Protein AF-A0A1Y3XUV2-F1 (afdb_monomer)

Radius of gyration: 25.92 Å; Cα contacts (8 Å, |Δi|>4): 421; chains: 1; bounding box: 49×89×80 Å

Secondary structure (DSSP, 8-state):
---------------------------------------------HHHHHTTS----EEE-HHHHHHH-TT--TT-S-EE-PPPTTSPPHHHHHHHHHHHHHHHH----TTPPEEEEEEEEEETTEEEEEEEEEEEPTTS-TT----SHHHHHH--TTTEEEEEEETTT--EEEEEEE---SSPPPHHHHHHHHHHHHHHHHHHTT---EEEEEEPP--SS-EEEEEEETTS-EEEEEE-TTEEEEE-HHHHHHHHHHHHHHHHHS--------

Foldseek 3Di:
DDDDDDDDDDDDDDDDDDDDDDDDDDDDDDDPPDPPPPPVPPPDQPLVVQLPDAQAAEDECLVVQQVQPPDDDPPPQWAQDDDDPLFDDPSSLQSLQQLLQCQLAVDDCSPWYKYWTWTWGAAAPDIATKIKIKIFDPPDDPVCPQDHPVCSVVPPQVTMWIFIARRNPSATAKTKHFHQDPDDQDPVCNVVVVQVSVQSSCSSRVQAGWAPWDKFDDDPAWIKIWTATPVGFIKIWIVGPPMIMIHRQCNRHRVVSVVVVVVVSPPPPPDPDD

Mean predicted aligned error: 14.75 Å

pLDDT: mean 70.49, std 22.27, range [27.98, 96.94]

Structure (mmCIF, N/CA/C/O backbone):
data_AF-A0A1Y3XUV2-F1
#
_entry.id   AF-A0A1Y3XUV2-F1
#
loop_
_atom_site.group_PDB
_atom_site.id
_atom_site.type_symbol
_atom_site.label_atom_id
_atom_site.label_alt_id
_atom_site.label_comp_id
_atom_site.label_asym_id
_atom_site.label_entity_id
_atom_site.label_seq_id
_atom_site.pdbx_PDB_ins_code
_atom_site.Cartn_x
_atom_site.Cartn_y
_atom_site.Cartn_z
_atom_site.occupancy
_atom_site.B_iso_or_equiv
_atom_site.auth_seq_id
_atom_site.auth_comp_id
_atom_site.auth_asym_id
_atom_site.auth_atom_id
_atom_site.pdbx_PDB_model_num
ATOM 1 N N . MET A 1 1 ? 9.586 5.064 42.120 1.00 35.28 1 MET A N 1
ATOM 2 C CA . MET A 1 1 ? 9.814 3.716 42.697 1.00 35.28 1 MET A CA 1
ATOM 3 C C . MET A 1 1 ? 8.541 3.232 43.373 1.00 35.28 1 MET A C 1
ATOM 5 O O . MET A 1 1 ? 8.168 3.816 44.378 1.00 35.28 1 MET A O 1
ATOM 9 N N . ASN A 1 2 ? 7.892 2.186 42.859 1.00 33.22 2 ASN A N 1
ATOM 10 C CA . ASN A 1 2 ? 6.939 1.379 43.630 1.00 33.22 2 ASN A CA 1
ATOM 11 C C . ASN A 1 2 ? 6.833 -0.007 42.980 1.00 33.22 2 ASN A C 1
ATOM 13 O O . ASN A 1 2 ? 6.126 -0.191 41.997 1.00 33.22 2 ASN A O 1
ATOM 17 N N . ARG A 1 3 ? 7.593 -0.977 43.501 1.00 30.53 3 ARG A N 1
ATOM 18 C CA . ARG A 1 3 ? 7.487 -2.383 43.092 1.00 30.53 3 ARG A CA 1
ATOM 19 C C . ARG A 1 3 ? 6.392 -3.040 43.929 1.00 30.53 3 ARG A C 1
ATOM 21 O O . ARG A 1 3 ? 6.477 -3.000 45.155 1.00 30.53 3 ARG A O 1
ATOM 28 N N . ARG A 1 4 ? 5.415 -3.688 43.293 1.00 38.09 4 ARG A N 1
ATOM 29 C CA . ARG A 1 4 ? 4.544 -4.667 43.958 1.00 38.09 4 ARG A CA 1
ATOM 30 C C . ARG A 1 4 ? 4.777 -6.040 43.352 1.00 38.09 4 ARG A C 1
ATOM 32 O O . ARG A 1 4 ? 4.303 -6.346 42.268 1.00 38.09 4 ARG A O 1
ATOM 39 N N . THR A 1 5 ? 5.533 -6.844 44.086 1.00 36.59 5 THR A N 1
ATOM 40 C CA . THR A 1 5 ? 5.695 -8.274 43.843 1.00 36.59 5 THR A CA 1
ATOM 41 C C . THR A 1 5 ? 4.424 -9.004 44.269 1.00 36.59 5 THR A C 1
ATOM 43 O O . THR A 1 5 ? 4.004 -8.857 45.415 1.00 36.59 5 THR A O 1
ATOM 46 N N . LEU A 1 6 ? 3.875 -9.849 43.400 1.00 39.28 6 LEU A N 1
ATOM 47 C CA . LEU A 1 6 ? 3.076 -11.010 43.793 1.00 39.28 6 LEU A CA 1
ATOM 48 C C . LEU A 1 6 ? 3.579 -12.212 42.994 1.00 39.28 6 LEU A C 1
ATOM 50 O O . LEU A 1 6 ? 3.931 -12.079 41.824 1.00 39.28 6 LEU A O 1
ATOM 54 N N . ALA A 1 7 ? 3.686 -13.362 43.655 1.00 32.31 7 ALA A N 1
ATOM 55 C CA . ALA A 1 7 ? 4.361 -14.540 43.130 1.00 32.31 7 ALA A CA 1
ATOM 56 C C . ALA A 1 7 ? 3.528 -15.811 43.353 1.00 32.31 7 ALA A C 1
ATOM 58 O O . ALA A 1 7 ? 2.961 -15.989 44.423 1.00 32.31 7 ALA A O 1
ATOM 59 N N . PHE A 1 8 ? 3.569 -16.688 42.347 1.00 29.89 8 PHE A N 1
ATOM 60 C CA . PHE A 1 8 ? 3.456 -18.153 42.391 1.00 29.89 8 PHE A CA 1
ATOM 61 C C . PHE A 1 8 ? 2.270 -18.888 43.068 1.00 29.89 8 PHE A C 1
ATOM 63 O O . PHE A 1 8 ? 2.082 -18.850 44.282 1.00 29.89 8 PHE A O 1
ATOM 70 N N . SER A 1 9 ? 1.729 -19.827 42.261 1.00 31.25 9 SER A N 1
ATOM 71 C CA . SER A 1 9 ? 1.134 -21.147 42.599 1.00 31.25 9 SER A CA 1
ATOM 72 C C . SER A 1 9 ? -0.368 -21.207 42.976 1.00 31.25 9 SER A C 1
ATOM 74 O O . SER A 1 9 ? -0.944 -20.192 43.345 1.00 31.25 9 SER A O 1
ATOM 76 N N . LEU A 1 10 ? -1.080 -22.346 42.844 1.00 30.19 10 LEU A N 1
ATOM 77 C CA . LEU A 1 10 ? -0.674 -23.721 42.460 1.00 30.19 10 LEU A CA 1
ATOM 78 C C . LEU A 1 10 ? -1.759 -24.448 41.609 1.00 30.19 10 LEU A C 1
ATOM 80 O O . LEU A 1 10 ? -2.887 -23.978 41.506 1.00 30.19 10 LEU A O 1
ATOM 84 N N . ALA A 1 11 ? -1.417 -25.592 40.997 1.00 33.91 11 ALA A N 1
ATOM 85 C CA . ALA A 1 11 ? -2.300 -26.446 40.179 1.00 33.91 11 ALA A CA 1
ATOM 86 C C . ALA A 1 11 ? -3.245 -27.375 40.986 1.00 33.91 11 ALA A C 1
ATOM 88 O O . ALA A 1 11 ? -2.930 -27.686 42.132 1.00 33.91 11 ALA A O 1
ATOM 89 N N . ALA A 1 12 ? -4.315 -27.903 40.350 1.00 35.72 12 ALA A N 1
ATOM 90 C CA . ALA A 1 12 ? -4.567 -29.360 40.167 1.00 35.72 12 ALA A CA 1
ATOM 91 C C . ALA A 1 12 ? -6.019 -29.746 39.743 1.00 35.72 12 ALA A C 1
ATOM 93 O O . ALA A 1 12 ? -6.983 -29.468 40.445 1.00 35.72 12 ALA A O 1
ATOM 94 N N . THR A 1 13 ? -6.115 -30.460 38.612 1.00 33.34 13 THR A N 1
ATOM 95 C CA . THR A 1 13 ? -6.954 -31.644 38.271 1.00 33.34 13 THR A CA 1
ATOM 96 C C . THR A 1 13 ? -8.295 -31.953 38.979 1.00 33.34 13 THR A C 1
ATOM 98 O O . THR A 1 13 ? -8.301 -32.168 40.185 1.00 33.34 13 THR A O 1
ATOM 101 N N . LEU A 1 14 ? -9.361 -32.240 38.196 1.00 31.30 14 LEU A N 1
ATOM 102 C CA . LEU A 1 14 ? -10.065 -33.557 38.081 1.00 31.30 14 LEU A CA 1
ATOM 103 C C . LEU A 1 14 ? -11.511 -33.448 37.545 1.00 31.30 14 LEU A C 1
ATOM 105 O O . LEU A 1 14 ? -12.306 -32.707 38.107 1.00 31.30 14 LEU A O 1
ATOM 109 N N . ALA A 1 15 ? -11.876 -34.308 36.580 1.00 31.98 15 ALA A N 1
ATOM 110 C CA . ALA A 1 15 ? -13.137 -35.077 36.573 1.00 31.98 15 ALA A CA 1
ATOM 111 C C . ALA A 1 15 ? -13.183 -36.068 35.388 1.00 31.98 15 ALA A C 1
ATOM 113 O O . ALA A 1 15 ? -13.472 -35.688 34.258 1.00 31.98 15 ALA A O 1
ATOM 114 N N . LEU A 1 16 ? -12.936 -37.355 35.653 1.00 37.72 16 LEU A N 1
ATOM 115 C CA . LEU A 1 16 ? -13.278 -38.445 34.732 1.00 37.72 16 LEU A CA 1
ATOM 116 C C . LEU A 1 16 ? -14.652 -38.995 35.149 1.00 37.72 16 LEU A C 1
ATOM 118 O O . LEU A 1 16 ? -14.788 -39.471 36.276 1.00 37.72 16 LEU A O 1
ATOM 122 N N . THR A 1 17 ? -15.657 -38.968 34.275 1.00 41.75 17 THR A N 1
ATOM 123 C CA . THR A 1 17 ? -16.961 -39.610 34.522 1.00 41.75 17 THR A CA 1
ATOM 124 C C . THR A 1 17 ? -17.175 -40.767 33.552 1.00 41.75 17 THR A C 1
ATOM 126 O O . THR A 1 17 ? -17.514 -40.589 32.386 1.00 41.75 17 THR A O 1
ATOM 129 N N . GLY A 1 18 ? -16.961 -41.987 34.046 1.00 33.59 18 GLY A N 1
ATOM 130 C CA . GLY A 1 18 ? -17.276 -43.205 33.306 1.00 33.59 18 GLY A CA 1
ATOM 131 C C . GLY A 1 18 ? -18.745 -43.596 33.463 1.00 33.59 18 GLY A C 1
ATOM 132 O O . GLY A 1 18 ? -19.264 -43.605 34.578 1.00 33.59 18 GLY A O 1
ATOM 133 N N . PHE A 1 19 ? -19.382 -43.999 32.364 1.00 35.97 19 PHE A N 1
ATOM 134 C CA . PHE A 1 19 ? -20.630 -44.760 32.391 1.00 35.97 19 PHE A CA 1
ATOM 135 C C . PHE A 1 19 ? -20.375 -46.188 31.905 1.00 35.97 19 PHE A C 1
ATOM 137 O O . PHE A 1 19 ? -19.991 -46.416 30.760 1.00 35.97 19 PHE A O 1
ATOM 144 N N . SER A 1 20 ? -20.596 -47.153 32.795 1.00 33.62 20 SER A N 1
ATOM 145 C CA . SER A 1 20 ? -20.528 -48.585 32.495 1.00 33.62 20 SER A CA 1
ATOM 146 C C . SER A 1 20 ? -21.840 -49.084 31.892 1.00 33.62 20 SER A C 1
ATOM 148 O O . SER A 1 20 ? -22.891 -48.861 32.489 1.00 33.62 20 SER A O 1
ATOM 150 N N . ALA A 1 21 ? -21.783 -49.877 30.815 1.00 33.47 21 ALA A N 1
ATOM 151 C CA . ALA A 1 21 ? -22.857 -50.816 30.478 1.00 33.47 21 ALA A CA 1
ATOM 152 C C . ALA A 1 21 ? -22.377 -52.018 29.636 1.00 33.47 21 ALA A C 1
ATOM 154 O O . ALA A 1 21 ? -21.978 -51.870 28.490 1.00 33.47 21 ALA A O 1
ATOM 155 N N . CYS A 1 22 ? -22.509 -53.203 30.240 1.00 34.38 22 CYS A N 1
ATOM 156 C CA . CYS A 1 22 ? -22.877 -54.503 29.658 1.00 34.38 22 CYS A CA 1
ATOM 157 C C . CYS A 1 22 ? -22.110 -55.110 28.457 1.00 34.38 22 CYS A C 1
ATOM 159 O O . CYS A 1 22 ? -22.093 -54.614 27.338 1.00 34.38 22 CYS A O 1
ATOM 161 N N . SER A 1 23 ? -21.599 -56.320 28.707 1.00 32.81 23 SER A N 1
ATOM 162 C CA . SER A 1 23 ? -20.938 -57.219 27.753 1.00 32.81 23 SER A CA 1
ATOM 163 C C . SER A 1 23 ? -21.926 -58.121 26.995 1.00 32.81 23 SER A C 1
ATOM 165 O O . SER A 1 23 ? -22.934 -58.546 27.560 1.00 32.81 23 SER A O 1
ATOM 167 N N . ALA A 1 24 ? -21.578 -58.499 25.760 1.00 33.75 24 ALA A N 1
ATOM 168 C CA . ALA A 1 24 ? -22.138 -59.651 25.049 1.00 33.75 24 ALA A CA 1
ATOM 169 C C . ALA A 1 24 ? -21.034 -60.347 24.214 1.00 33.75 24 ALA A C 1
ATOM 171 O O . ALA A 1 24 ? -20.315 -59.662 23.485 1.00 33.75 24 ALA A O 1
ATOM 172 N N . PRO A 1 25 ? -20.862 -61.684 24.288 1.00 37.41 25 PRO A N 1
ATOM 173 C CA . PRO A 1 25 ? -19.807 -62.388 23.558 1.00 37.41 25 PRO A CA 1
ATOM 174 C C . PRO A 1 25 ? -20.279 -62.904 22.185 1.00 37.41 25 PRO A C 1
ATOM 176 O O . PRO A 1 25 ? -21.110 -63.806 22.099 1.00 37.41 25 PRO A O 1
ATOM 179 N N . GLY A 1 26 ? -19.688 -62.397 21.100 1.00 31.53 26 GLY A N 1
ATOM 180 C CA . GLY A 1 26 ? -19.923 -62.875 19.731 1.00 31.53 26 GLY A CA 1
ATOM 181 C C . GLY A 1 26 ? -18.837 -62.380 18.769 1.00 31.53 26 GLY A C 1
ATOM 182 O O . GLY A 1 26 ? -18.445 -61.221 18.826 1.00 31.53 26 GLY A O 1
ATOM 183 N N . LYS A 1 27 ? -18.296 -63.263 17.921 1.00 36.97 27 LYS A N 1
ATOM 184 C CA . LYS A 1 27 ? -17.136 -62.964 17.054 1.00 36.97 27 LYS A CA 1
ATOM 185 C C . LYS A 1 27 ? -17.505 -62.092 15.848 1.00 36.97 27 LYS A C 1
ATOM 187 O O . LYS A 1 27 ? -18.453 -62.447 15.156 1.00 36.97 27 LYS A O 1
ATOM 192 N N . THR A 1 28 ? -16.671 -61.101 15.508 1.00 33.12 28 THR A N 1
ATOM 193 C CA . THR A 1 28 ? -16.065 -60.812 14.171 1.00 33.12 28 THR A CA 1
ATOM 194 C C . THR A 1 28 ? -15.300 -59.462 14.205 1.00 33.12 28 THR A C 1
ATOM 196 O O . THR A 1 28 ? -15.178 -58.890 15.285 1.00 33.12 28 THR A O 1
ATOM 199 N N . PRO A 1 29 ? -14.582 -59.091 13.126 1.00 37.97 29 PRO A N 1
ATOM 200 C CA . PRO A 1 29 ? -13.120 -59.080 13.044 1.00 37.97 29 PRO A CA 1
ATOM 201 C C . PRO A 1 29 ? -12.434 -57.816 13.613 1.00 37.97 29 PRO A C 1
ATOM 203 O O . PRO A 1 29 ? -13.067 -56.800 13.877 1.00 37.97 29 PRO A O 1
ATOM 206 N N . VAL A 1 30 ? -11.100 -57.858 13.734 1.00 35.78 30 VAL A N 1
ATOM 207 C CA . VAL A 1 30 ? -10.285 -56.674 14.059 1.00 35.78 30 VAL A CA 1
ATOM 208 C C . VAL A 1 30 ? -10.300 -55.702 12.876 1.00 35.78 30 VAL A C 1
ATOM 210 O O . VAL A 1 30 ? -9.597 -55.913 11.889 1.00 35.78 30 VAL A O 1
ATOM 213 N N . ALA A 1 31 ? -11.078 -54.627 12.989 1.00 35.41 31 ALA A N 1
ATOM 214 C CA . ALA A 1 31 ? -10.874 -53.428 12.190 1.00 35.41 31 ALA A CA 1
ATOM 215 C C . ALA A 1 31 ? -9.740 -52.617 12.830 1.00 35.41 31 ALA A C 1
ATOM 217 O O . ALA A 1 31 ? -9.897 -52.074 13.925 1.00 35.41 31 ALA A O 1
ATOM 218 N N . VAL A 1 32 ? -8.589 -52.550 12.157 1.00 35.97 32 VAL A N 1
ATOM 219 C CA . VAL A 1 32 ? -7.543 -51.581 12.496 1.00 35.97 32 VAL A CA 1
ATOM 220 C C . VAL A 1 32 ? -8.019 -50.225 11.983 1.00 35.97 32 VAL A C 1
ATOM 222 O O . VAL A 1 32 ? -7.734 -49.846 10.851 1.00 35.97 32 VAL A O 1
ATOM 225 N N . ASN A 1 33 ? -8.795 -49.520 12.808 1.00 31.86 33 ASN A N 1
ATOM 226 C CA . ASN A 1 33 ? -9.018 -48.095 12.608 1.00 31.86 33 ASN A CA 1
ATOM 227 C C . ASN A 1 33 ? -7.731 -47.373 12.998 1.00 31.86 33 ASN A C 1
ATOM 229 O O . ASN A 1 33 ? -7.551 -46.980 14.151 1.00 31.86 33 ASN A O 1
ATOM 233 N N . ASP A 1 34 ? -6.847 -47.209 12.017 1.00 33.94 34 ASP A N 1
ATOM 234 C CA . ASP A 1 34 ? -5.903 -46.101 12.035 1.00 33.94 34 ASP A CA 1
ATOM 235 C C . ASP A 1 34 ? -6.724 -44.812 12.216 1.00 33.94 34 ASP A C 1
ATOM 237 O O . ASP A 1 34 ? -7.701 -44.613 11.477 1.00 33.94 34 ASP A O 1
ATOM 241 N N . PRO A 1 35 ? -6.400 -43.936 13.182 1.00 38.38 35 PRO A N 1
ATOM 242 C CA . PRO A 1 35 ? -6.938 -42.594 13.167 1.00 38.38 35 PRO A CA 1
ATOM 243 C C . PRO A 1 35 ? -6.316 -41.891 11.962 1.00 38.38 35 PRO A C 1
ATOM 245 O O . PRO A 1 35 ? -5.235 -41.312 12.051 1.00 38.38 35 PRO A O 1
ATOM 248 N N . VAL A 1 36 ? -7.013 -41.939 10.823 1.00 34.06 36 VAL A N 1
ATOM 249 C CA . VAL A 1 36 ? -6.791 -40.981 9.744 1.00 34.06 36 VAL A CA 1
ATOM 250 C C . VAL A 1 36 ? -7.043 -39.621 10.367 1.00 34.06 36 VAL A C 1
ATOM 252 O O . VAL A 1 36 ? -8.191 -39.212 10.549 1.00 34.06 36 VAL A O 1
ATOM 255 N N . SER A 1 37 ? -5.955 -38.952 10.745 1.00 33.50 37 SER A N 1
ATOM 256 C CA . SER A 1 37 ? -5.967 -37.550 11.108 1.00 33.50 37 SER A CA 1
ATOM 257 C C . SER A 1 37 ? -6.616 -36.816 9.952 1.00 33.50 37 SER A C 1
ATOM 259 O O . SER A 1 37 ? -5.996 -36.617 8.906 1.00 33.50 37 SER A O 1
ATOM 261 N N . ALA A 1 38 ? -7.874 -36.427 10.143 1.00 35.69 38 ALA A N 1
ATOM 262 C CA . ALA A 1 38 ? -8.515 -35.413 9.338 1.00 35.69 38 ALA A CA 1
ATOM 263 C C . ALA A 1 38 ? -7.805 -34.096 9.661 1.00 35.69 38 ALA A C 1
ATOM 265 O O . ALA A 1 38 ? -8.299 -33.270 10.425 1.00 35.69 38 ALA A O 1
ATOM 266 N N . ALA A 1 39 ? -6.600 -33.943 9.109 1.00 31.06 39 ALA A N 1
ATOM 267 C CA . ALA A 1 39 ? -5.989 -32.653 8.910 1.00 31.06 39 ALA A CA 1
ATOM 268 C C . ALA A 1 39 ? -6.971 -31.890 8.026 1.00 31.06 39 ALA A C 1
ATOM 270 O O . ALA A 1 39 ? -7.044 -32.113 6.815 1.00 31.06 39 ALA A O 1
ATOM 271 N N . ALA A 1 40 ? -7.792 -31.058 8.664 1.00 33.19 40 ALA A N 1
ATOM 272 C CA . ALA A 1 40 ? -8.552 -30.038 7.982 1.00 33.19 40 ALA A CA 1
ATOM 273 C C . ALA A 1 40 ? -7.512 -29.116 7.350 1.00 33.19 40 ALA A C 1
ATOM 275 O O . ALA A 1 40 ? -6.984 -28.220 7.999 1.00 33.19 40 ALA A O 1
ATOM 276 N N . ASN A 1 41 ? -7.157 -29.408 6.099 1.00 39.41 41 ASN A N 1
ATOM 277 C CA . ASN A 1 41 ? -6.221 -28.613 5.325 1.00 39.41 41 ASN A CA 1
ATOM 278 C C . ASN A 1 41 ? -6.957 -27.375 4.806 1.00 39.41 41 ASN A C 1
ATOM 280 O O . ASN A 1 41 ? -7.113 -27.176 3.604 1.00 39.41 41 ASN A O 1
ATOM 284 N N . THR A 1 42 ? -7.465 -26.577 5.745 1.00 38.00 42 THR A N 1
ATOM 285 C CA . THR A 1 42 ? -7.775 -25.178 5.516 1.00 38.00 42 THR A CA 1
ATOM 286 C C . THR A 1 42 ? -6.436 -24.482 5.344 1.00 38.00 42 THR A C 1
ATOM 288 O O . THR A 1 42 ? -5.797 -24.094 6.322 1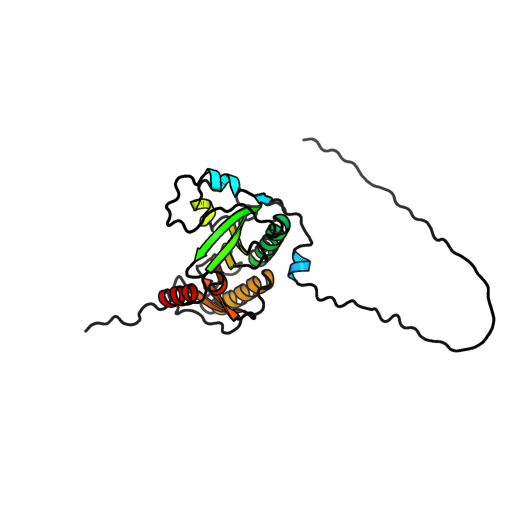.00 38.00 42 THR A O 1
ATOM 291 N N . THR A 1 43 ? -6.002 -24.347 4.093 1.00 42.22 43 THR A N 1
ATOM 292 C CA . THR A 1 43 ? -5.153 -23.228 3.684 1.00 42.22 43 THR A CA 1
ATOM 293 C C . THR A 1 43 ? -5.949 -21.953 3.943 1.00 42.22 43 THR A C 1
ATOM 295 O O . THR A 1 43 ? -6.624 -21.451 3.050 1.00 42.22 43 THR A O 1
ATOM 298 N N . ALA A 1 44 ? -5.950 -21.522 5.207 1.00 43.47 44 ALA A N 1
ATOM 299 C CA . ALA A 1 44 ? -6.305 -20.167 5.590 1.00 43.47 44 ALA A CA 1
ATOM 300 C C . ALA A 1 44 ? -5.322 -19.223 4.902 1.00 43.47 44 ALA A C 1
ATOM 302 O O . ALA A 1 44 ? -4.155 -19.598 4.706 1.00 43.47 44 ALA A O 1
ATOM 303 N N . ASP A 1 45 ? -5.794 -18.041 4.533 1.00 51.84 45 ASP A N 1
ATOM 304 C CA . ASP A 1 45 ? -4.954 -17.050 3.881 1.00 51.84 45 ASP A CA 1
ATOM 305 C C . ASP A 1 45 ? -3.745 -16.738 4.795 1.00 51.84 45 ASP A C 1
ATOM 307 O O . ASP A 1 45 ? -3.909 -16.692 6.022 1.00 51.84 45 ASP A O 1
ATOM 311 N N . PRO A 1 46 ? -2.509 -16.568 4.283 1.00 50.97 46 PRO A N 1
ATOM 312 C CA . PRO A 1 46 ? -1.425 -16.013 5.096 1.00 50.97 46 PRO A CA 1
ATOM 313 C C . PRO A 1 46 ? -1.834 -14.711 5.812 1.00 50.97 46 PRO A C 1
ATOM 315 O O . PRO A 1 46 ? -1.398 -14.490 6.943 1.00 50.97 46 PRO A O 1
ATOM 318 N N . VAL A 1 47 ? -2.727 -13.913 5.217 1.00 49.28 47 VAL A N 1
ATOM 319 C CA . VAL A 1 47 ? -3.333 -12.724 5.828 1.00 49.28 47 VAL A CA 1
ATOM 320 C C . VAL A 1 47 ? -4.196 -13.077 7.052 1.00 49.28 47 VAL A C 1
ATOM 322 O O . VAL A 1 47 ? -4.006 -12.479 8.112 1.00 49.28 47 VAL A O 1
ATOM 325 N N . ASP A 1 48 ? -5.053 -14.107 6.979 1.00 45.12 48 ASP A N 1
ATOM 326 C CA . ASP A 1 48 ? -5.867 -14.580 8.121 1.00 45.12 48 ASP A CA 1
ATOM 327 C C . ASP A 1 48 ? -4.996 -14.972 9.329 1.00 45.12 48 ASP A C 1
ATOM 329 O O . ASP A 1 48 ? -5.413 -14.858 10.484 1.00 45.12 48 ASP A O 1
ATOM 333 N N . GLN A 1 49 ? -3.780 -15.467 9.081 1.00 44.66 49 GLN A N 1
ATOM 334 C CA . GLN A 1 49 ? -2.842 -15.863 10.136 1.00 44.66 49 GLN A CA 1
ATOM 335 C C . GLN A 1 49 ? -2.090 -14.664 10.731 1.00 44.66 49 GLN A C 1
ATOM 337 O O . GLN A 1 49 ? -1.777 -14.685 11.921 1.00 44.66 49 GLN A O 1
ATOM 342 N N . LEU A 1 50 ? -1.836 -13.619 9.937 1.00 51.00 50 LEU A N 1
ATOM 343 C CA . LEU A 1 50 ? -1.170 -12.386 10.370 1.00 51.00 50 LEU A CA 1
ATOM 344 C C . LEU A 1 50 ? -2.077 -11.497 11.236 1.00 51.00 50 LEU A C 1
ATOM 346 O O . LEU A 1 50 ? -1.618 -10.959 12.241 1.00 51.00 50 LEU A O 1
ATOM 350 N N . VAL A 1 51 ? -3.374 -11.410 10.920 1.00 51.22 51 VAL A N 1
ATOM 351 C CA . VAL A 1 51 ? -4.349 -10.599 11.684 1.00 51.22 51 VAL A CA 1
ATOM 352 C C . VAL A 1 51 ? -4.546 -11.100 13.131 1.00 51.22 51 VAL A C 1
ATOM 354 O O . VAL A 1 51 ? -4.961 -10.342 14.004 1.00 51.22 51 VAL A O 1
ATOM 357 N N . ASN A 1 52 ? -4.210 -12.363 13.415 1.00 46.97 52 ASN A N 1
ATOM 358 C CA . ASN A 1 52 ? -4.583 -13.095 14.633 1.00 46.97 52 ASN A CA 1
ATOM 359 C C . ASN A 1 52 ? -3.571 -13.035 15.808 1.00 46.97 52 ASN A C 1
ATOM 361 O O . ASN A 1 52 ? -3.557 -13.959 16.633 1.00 46.97 52 ASN A O 1
ATOM 365 N N . HIS A 1 53 ? -2.703 -12.012 15.920 1.00 51.91 53 HIS A N 1
ATOM 366 C CA . HIS A 1 53 ? -1.707 -11.991 17.015 1.00 51.91 53 HIS A CA 1
ATOM 367 C C . HIS A 1 53 ? -1.530 -10.744 17.888 1.00 51.91 53 HIS A C 1
ATOM 369 O O . HIS A 1 53 ? -1.041 -10.917 19.005 1.00 51.91 53 HIS A O 1
ATOM 375 N N . TYR A 1 54 ? -1.979 -9.551 17.493 1.00 59.28 54 TYR A N 1
ATOM 376 C CA . TYR A 1 54 ? -1.939 -8.378 18.375 1.00 59.28 54 TYR A CA 1
ATOM 377 C C . TYR A 1 54 ? -3.134 -7.451 18.142 1.00 59.28 54 TYR A C 1
ATOM 379 O O . TYR A 1 54 ? -3.459 -7.134 17.002 1.00 59.28 54 TYR A O 1
ATOM 387 N N . ASP A 1 55 ? -3.749 -6.983 19.229 1.00 80.06 55 ASP A N 1
ATOM 388 C CA . ASP A 1 55 ? -4.617 -5.802 19.213 1.00 80.06 55 ASP A CA 1
ATOM 389 C C . ASP A 1 55 ? -3.696 -4.569 19.261 1.00 80.06 55 ASP A C 1
ATOM 391 O O . ASP A 1 55 ? -3.399 -4.040 20.337 1.00 80.06 55 ASP A O 1
ATOM 395 N N . TYR A 1 56 ? -3.144 -4.170 18.110 1.00 87.06 56 TYR A N 1
ATOM 396 C CA . TYR A 1 56 ? -2.297 -2.976 18.013 1.00 87.06 56 TYR A CA 1
ATOM 397 C C . TYR A 1 56 ? -3.093 -1.728 18.411 1.00 87.06 56 TYR A C 1
ATOM 399 O O . TYR A 1 56 ? -4.248 -1.569 18.011 1.00 87.06 56 TYR A O 1
ATOM 407 N N . SER A 1 57 ? -2.475 -0.832 19.184 1.00 88.88 57 SER A N 1
ATOM 408 C CA . SER A 1 57 ? -3.088 0.442 19.564 1.00 88.88 57 SER A CA 1
ATOM 409 C C . SER A 1 57 ? -3.251 1.354 18.357 1.00 88.88 57 SER A C 1
ATOM 411 O O . SER A 1 57 ? -2.285 1.593 17.637 1.00 88.88 57 SER A O 1
ATOM 413 N N . TYR A 1 58 ? -4.443 1.923 18.186 1.00 90.50 58 TYR A N 1
ATOM 414 C CA . TYR A 1 58 ? -4.750 2.814 17.075 1.00 90.50 58 TYR A CA 1
ATOM 415 C C . TYR A 1 58 ? -5.541 4.059 17.502 1.00 90.50 58 TYR A C 1
ATOM 417 O O . TYR A 1 58 ? -6.145 4.095 18.577 1.00 90.50 58 TYR A O 1
ATOM 425 N N . GLN A 1 59 ? -5.547 5.077 16.643 1.00 89.50 59 GLN A N 1
ATOM 426 C CA . GLN A 1 59 ? -6.398 6.262 16.726 1.00 89.50 59 GLN A CA 1
ATOM 427 C C . GLN A 1 59 ? -6.907 6.625 15.330 1.00 89.50 59 GLN A C 1
ATOM 429 O O . GLN A 1 59 ? -6.125 6.823 14.405 1.00 89.50 59 GLN A O 1
ATOM 434 N N . ASP A 1 60 ? -8.227 6.724 15.188 1.00 89.19 60 ASP A N 1
ATOM 435 C CA . ASP A 1 60 ? -8.853 7.341 14.019 1.00 89.19 60 ASP A CA 1
ATOM 436 C C . ASP A 1 60 ? -8.800 8.867 14.190 1.00 89.19 60 ASP A C 1
ATOM 438 O O . ASP A 1 60 ? -9.420 9.414 15.106 1.00 89.19 60 ASP A O 1
ATOM 442 N N . VAL A 1 61 ? -8.035 9.542 13.328 1.00 85.12 61 VAL A N 1
ATOM 443 C CA . VAL A 1 61 ? -7.880 11.010 13.313 1.00 85.12 61 VAL A CA 1
ATOM 444 C C . VAL A 1 61 ? -8.655 11.665 12.162 1.00 85.12 61 VAL A C 1
ATOM 446 O O . VAL A 1 61 ? -8.536 12.868 11.929 1.00 85.12 61 VAL A O 1
ATOM 449 N N . THR A 1 62 ? -9.504 10.908 11.455 1.00 84.06 62 THR A N 1
ATOM 450 C CA . THR A 1 62 ? -10.273 11.382 10.289 1.00 84.06 62 THR A CA 1
ATOM 451 C C . THR A 1 62 ? -11.100 12.625 10.603 1.00 84.06 62 THR A C 1
ATOM 453 O O . THR A 1 62 ? -11.086 13.594 9.844 1.00 84.06 62 THR A O 1
ATOM 456 N N . GLN A 1 63 ? -11.807 12.624 11.738 1.00 80.00 63 GLN A N 1
ATOM 457 C CA . GLN A 1 63 ? -12.640 13.754 12.155 1.00 80.00 63 GLN A CA 1
ATOM 458 C C . GLN A 1 63 ? -11.795 14.984 12.526 1.00 80.00 63 GLN A C 1
ATOM 460 O O . GLN A 1 63 ? -12.178 16.107 12.203 1.00 80.00 63 GLN A O 1
ATOM 465 N N . GLU A 1 64 ? -10.635 14.783 13.155 1.00 75.88 64 GLU A N 1
ATOM 466 C CA . GLU A 1 64 ? -9.716 15.868 13.519 1.00 75.88 64 GLU A CA 1
ATOM 467 C C . GLU A 1 64 ? -9.143 16.532 12.256 1.00 75.88 64 GLU A C 1
ATOM 469 O O . GLU A 1 64 ? -9.155 17.757 12.134 1.00 75.88 64 GLU A O 1
ATOM 474 N N . LEU A 1 65 ? -8.748 15.734 11.258 1.00 73.12 65 LEU A N 1
ATOM 475 C CA . LEU A 1 65 ? -8.303 16.232 9.953 1.00 73.12 65 LEU A CA 1
ATOM 476 C C . LEU A 1 65 ? -9.431 16.911 9.164 1.00 73.12 65 LEU A C 1
ATOM 478 O O . LEU A 1 65 ? -9.196 17.951 8.549 1.00 73.12 65 LEU A O 1
ATOM 482 N N . PHE A 1 66 ? -10.663 16.397 9.225 1.00 70.56 66 PHE A N 1
ATOM 483 C CA . PHE A 1 66 ? -11.833 17.041 8.618 1.00 70.56 66 PHE A CA 1
ATOM 484 C C . PHE A 1 66 ? -12.089 18.438 9.219 1.00 70.56 66 PHE A C 1
ATOM 486 O O . PHE A 1 66 ? -12.353 19.396 8.490 1.00 70.56 66 PHE A O 1
ATOM 493 N N . GLU A 1 67 ? -11.942 18.589 10.539 1.00 71.56 67 GLU A N 1
ATOM 494 C CA . GLU A 1 67 ? -12.066 19.873 11.247 1.00 71.56 67 GLU A CA 1
ATOM 495 C C . GLU A 1 67 ? -10.887 20.834 10.999 1.00 71.56 67 GLU A C 1
ATOM 497 O O . GLU A 1 67 ? -11.066 22.054 11.065 1.00 71.56 67 GLU A O 1
ATOM 502 N N . LEU A 1 68 ? -9.708 20.309 10.646 1.00 65.62 68 LEU A N 1
ATOM 503 C CA . LEU A 1 68 ? -8.532 21.073 10.203 1.00 65.62 68 LEU A CA 1
ATOM 504 C C . LEU A 1 68 ? -8.543 21.419 8.701 1.00 65.62 68 LEU A C 1
ATOM 506 O O . LEU A 1 68 ? -7.723 22.224 8.256 1.00 65.62 68 LEU A O 1
ATOM 510 N N . SER A 1 69 ? -9.498 20.889 7.928 1.00 61.06 69 SER A N 1
ATOM 511 C CA . SER A 1 69 ? -9.619 21.081 6.476 1.00 61.06 69 SER A CA 1
ATOM 512 C C . SER A 1 69 ? -10.490 22.263 5.960 1.00 61.06 69 SER A C 1
ATOM 514 O O . SER A 1 69 ? -10.733 22.295 4.750 1.00 61.06 69 SER A O 1
ATOM 516 N N . PRO A 1 70 ? -10.977 23.277 6.724 1.00 52.06 70 PRO A N 1
ATOM 517 C CA . PRO A 1 70 ? -11.934 24.271 6.206 1.00 52.06 70 PRO A CA 1
ATOM 518 C C . PRO A 1 70 ? -11.333 25.321 5.240 1.00 52.06 70 PRO A C 1
ATOM 520 O O . PRO A 1 70 ? -11.915 26.391 5.048 1.00 52.06 70 PRO A O 1
ATOM 523 N N . SER A 1 71 ? -10.178 25.038 4.630 1.00 48.41 71 SER A N 1
ATOM 524 C CA . SER A 1 71 ? -9.559 25.851 3.579 1.00 48.41 71 SER A CA 1
ATOM 525 C C . SER A 1 71 ? -8.776 25.042 2.531 1.00 48.41 71 SER A C 1
ATOM 527 O O . SER A 1 71 ? -7.840 25.592 1.950 1.00 48.41 71 SER A O 1
ATOM 529 N N . THR A 1 72 ? -9.098 23.764 2.304 1.00 49.41 72 THR A N 1
ATOM 530 C CA . THR A 1 72 ? -8.513 23.001 1.186 1.00 49.41 72 THR A CA 1
ATOM 531 C C . THR A 1 72 ? -9.015 23.528 -0.161 1.00 49.41 72 THR A C 1
ATOM 533 O O . THR A 1 72 ? -10.169 23.948 -0.307 1.00 49.41 72 THR A O 1
ATOM 536 N N . ASP A 1 73 ? -8.114 23.580 -1.139 1.00 47.66 73 ASP A N 1
ATOM 537 C 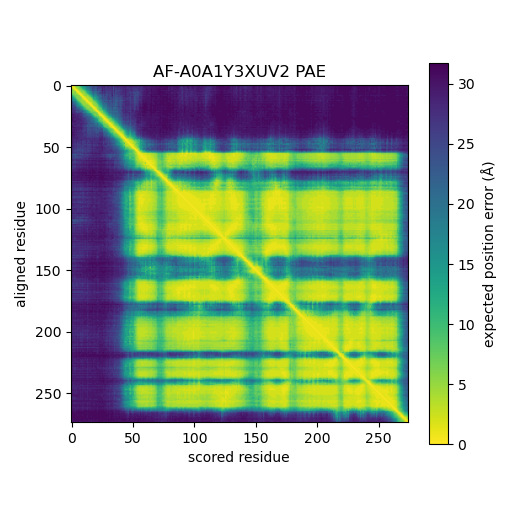CA . ASP A 1 73 ? -8.421 24.040 -2.496 1.00 47.66 73 ASP A CA 1
ATOM 538 C C . ASP A 1 73 ? -9.253 22.933 -3.178 1.00 47.66 73 ASP A C 1
ATOM 540 O O . ASP A 1 73 ? -8.919 21.765 -3.007 1.00 47.66 73 ASP A O 1
ATOM 544 N N . PRO A 1 74 ? -10.321 23.199 -3.959 1.00 46.06 74 PRO A N 1
ATOM 545 C CA . PRO A 1 74 ? -11.081 22.154 -4.673 1.00 46.06 74 PRO A CA 1
ATOM 546 C C . PRO A 1 74 ? -10.285 21.279 -5.675 1.00 46.06 74 PRO A C 1
ATOM 548 O O . PRO A 1 74 ? -10.886 20.468 -6.380 1.00 46.06 74 PRO A O 1
ATOM 551 N N . ILE A 1 75 ? -8.962 21.447 -5.763 1.00 49.78 75 ILE A N 1
ATOM 552 C CA . ILE A 1 75 ? -8.002 20.571 -6.455 1.00 49.78 75 ILE A CA 1
ATOM 553 C C . ILE A 1 75 ? -7.206 19.644 -5.514 1.00 49.78 75 ILE A C 1
ATOM 555 O O . ILE A 1 75 ? -6.486 18.783 -6.023 1.00 49.78 75 ILE A O 1
ATOM 559 N N . ASP A 1 76 ? -7.346 19.759 -4.189 1.00 51.75 76 ASP A N 1
ATOM 560 C CA . ASP A 1 76 ? -6.815 18.783 -3.233 1.00 51.75 76 ASP A CA 1
ATOM 561 C C . ASP A 1 76 ? -7.541 17.442 -3.419 1.00 51.75 76 ASP A C 1
ATOM 563 O O . ASP A 1 76 ? -8.738 17.300 -3.174 1.00 51.75 76 ASP A O 1
ATOM 567 N N . GLN A 1 77 ? -6.794 16.440 -3.886 1.00 55.94 77 GLN A N 1
ATOM 568 C CA . GLN A 1 77 ? -7.309 15.101 -4.211 1.00 55.94 77 GLN A CA 1
ATOM 569 C C . GLN A 1 77 ? -7.491 14.212 -2.971 1.00 55.94 77 GLN A C 1
ATOM 571 O O . GLN A 1 77 ? -7.918 13.066 -3.099 1.00 55.94 77 GLN A O 1
ATOM 576 N N . PHE A 1 78 ? -7.170 14.747 -1.792 1.00 62.12 78 PHE A N 1
ATOM 577 C CA . PHE A 1 78 ? -7.298 14.108 -0.493 1.00 62.12 78 PHE A CA 1
ATOM 578 C C . PHE A 1 78 ? -8.463 14.746 0.268 1.00 62.12 78 PHE A C 1
ATOM 580 O O . PHE A 1 78 ? -8.343 15.849 0.804 1.00 62.12 78 PHE A O 1
ATOM 587 N N . LEU A 1 79 ? -9.608 14.065 0.285 1.00 69.69 79 LEU A N 1
ATOM 588 C CA . LEU A 1 79 ? -10.804 14.511 0.995 1.00 69.69 79 LEU A CA 1
ATOM 589 C C . LEU A 1 79 ? -11.108 13.519 2.125 1.00 69.69 79 LEU A C 1
ATOM 591 O O . LEU A 1 79 ? -11.625 12.435 1.830 1.00 69.69 79 LEU A O 1
ATOM 595 N N . PRO A 1 80 ? -10.816 13.865 3.399 1.00 75.31 80 PRO A N 1
ATOM 596 C CA . PRO A 1 80 ? -11.210 13.052 4.543 1.00 75.31 80 PRO A CA 1
ATOM 597 C C . PRO A 1 80 ? -12.709 12.746 4.483 1.00 75.31 80 PRO A C 1
ATOM 599 O O . PRO A 1 80 ? -13.532 13.641 4.263 1.00 75.31 80 PRO A O 1
ATOM 602 N N . ALA A 1 81 ? -13.057 11.473 4.630 1.00 75.62 81 ALA A N 1
ATOM 603 C CA . ALA A 1 81 ? -14.395 10.958 4.385 1.00 75.62 81 ALA A CA 1
ATOM 604 C C . ALA A 1 81 ? -14.879 10.179 5.614 1.00 75.62 81 ALA A C 1
ATOM 606 O O . ALA A 1 81 ? -14.124 9.375 6.158 1.00 75.62 81 ALA A O 1
ATOM 607 N N . PRO A 1 82 ? -16.126 10.385 6.074 1.00 75.00 82 PRO A N 1
ATOM 608 C CA . PRO A 1 82 ? -16.656 9.621 7.194 1.00 75.00 82 PRO A CA 1
ATOM 609 C C . PRO A 1 82 ? -16.747 8.135 6.828 1.00 75.00 82 PRO A C 1
ATOM 611 O O . PRO A 1 82 ? -17.123 7.786 5.709 1.00 75.00 82 PRO A O 1
ATOM 614 N N . ARG A 1 83 ? -16.443 7.268 7.797 1.00 81.75 83 ARG A N 1
ATOM 615 C CA . ARG A 1 83 ? -16.498 5.811 7.644 1.00 81.75 83 ARG A CA 1
ATOM 616 C C . ARG A 1 83 ? -17.895 5.318 7.232 1.00 81.75 83 ARG A C 1
ATOM 618 O O . ARG A 1 83 ? -18.900 5.732 7.812 1.00 81.75 83 ARG A O 1
ATOM 625 N N . GLU A 1 84 ? -17.945 4.388 6.277 1.00 86.00 84 GLU A N 1
ATOM 626 C CA . GLU A 1 84 ? -19.177 3.729 5.814 1.00 86.00 84 GLU A CA 1
ATOM 627 C C . GLU A 1 84 ? -19.341 2.317 6.429 1.00 86.00 84 GLU A C 1
ATOM 629 O O . GLU A 1 84 ? -18.372 1.695 6.868 1.00 86.00 84 GLU A O 1
ATOM 634 N N . GLU A 1 85 ? -20.576 1.794 6.489 1.00 84.44 85 GLU A N 1
ATOM 635 C CA . GLU A 1 85 ? -20.902 0.523 7.180 1.00 84.44 85 GLU A CA 1
ATOM 636 C C . GLU A 1 85 ? -20.235 -0.724 6.565 1.00 84.44 85 GLU A C 1
ATOM 638 O O . GLU A 1 85 ? -20.142 -1.760 7.221 1.00 84.44 85 GLU A O 1
ATOM 643 N N . ASN A 1 86 ? -19.789 -0.644 5.308 1.00 89.88 86 ASN A N 1
ATOM 644 C CA . ASN A 1 86 ? -19.104 -1.717 4.582 1.00 89.88 86 ASN A CA 1
ATOM 645 C C . ASN A 1 86 ? -17.580 -1.728 4.766 1.00 89.88 86 ASN A C 1
ATOM 647 O O . ASN A 1 86 ? -16.934 -2.626 4.229 1.00 89.88 86 ASN A O 1
ATOM 651 N N . PHE A 1 87 ? -16.995 -0.755 5.470 1.00 93.38 87 PHE A N 1
ATOM 652 C CA . PHE A 1 87 ? -15.549 -0.729 5.692 1.00 93.38 87 PHE A CA 1
ATOM 653 C C . PHE A 1 87 ? -15.152 -1.719 6.794 1.00 93.38 87 PHE A C 1
ATOM 655 O O . PHE A 1 87 ? -15.844 -1.835 7.816 1.00 93.38 87 PHE A O 1
ATOM 662 N N . LEU A 1 88 ? -14.001 -2.373 6.617 1.00 94.00 88 LEU A N 1
ATOM 663 C CA . LEU A 1 88 ? -13.369 -3.209 7.642 1.00 94.00 88 LEU A CA 1
ATOM 664 C C . LEU A 1 88 ? -13.206 -2.431 8.957 1.00 94.00 88 LEU A C 1
ATOM 666 O O . LEU A 1 88 ? -13.210 -1.195 8.976 1.00 94.00 88 LEU A O 1
ATOM 670 N N . SER A 1 89 ? -13.096 -3.141 10.080 1.00 92.69 89 SER A N 1
ATOM 671 C CA . SER A 1 89 ? -12.815 -2.485 11.357 1.00 92.69 89 SER A CA 1
ATOM 672 C C . SER A 1 89 ? -11.434 -1.840 11.360 1.00 92.69 89 SER A C 1
ATOM 674 O O . SER A 1 89 ? -10.496 -2.306 10.716 1.00 92.69 89 SER A O 1
ATOM 676 N N . GLU A 1 90 ? -11.300 -0.773 12.142 1.00 92.44 90 GLU A N 1
ATOM 677 C CA . GLU A 1 90 ? -10.037 -0.083 12.372 1.00 92.44 90 GLU A CA 1
ATOM 678 C C . GLU A 1 90 ? -8.970 -1.065 12.872 1.00 92.44 90 GLU A C 1
ATOM 680 O O . GLU A 1 90 ? -7.828 -1.000 12.431 1.00 92.44 90 GLU A O 1
ATOM 685 N N . GLN A 1 91 ? -9.347 -2.026 13.726 1.00 93.00 91 GLN A N 1
ATOM 686 C CA . GLN A 1 91 ? -8.437 -3.066 14.208 1.00 93.00 91 GLN A CA 1
ATOM 687 C C . GLN A 1 91 ? -7.995 -4.021 13.090 1.00 93.00 91 GLN A C 1
ATOM 689 O O . GLN A 1 91 ? -6.813 -4.334 13.011 1.00 93.00 91 GLN A O 1
ATOM 694 N N . GLU A 1 92 ? -8.895 -4.463 12.204 1.00 92.44 92 GLU A N 1
ATOM 695 C CA . GLU A 1 92 ? -8.517 -5.287 11.044 1.00 92.44 92 GLU A CA 1
ATOM 696 C C . GLU A 1 92 ? -7.545 -4.526 10.132 1.00 92.44 92 GLU A C 1
ATOM 698 O O . GLU A 1 92 ? -6.486 -5.048 9.795 1.00 92.44 92 GLU A O 1
ATOM 703 N N . LEU A 1 93 ? -7.849 -3.266 9.808 1.00 93.81 93 LEU A N 1
ATOM 704 C CA . LEU A 1 93 ? -7.011 -2.401 8.968 1.00 93.81 93 LEU A CA 1
ATOM 705 C C . LEU A 1 93 ? -5.645 -2.112 9.615 1.00 93.81 93 LEU A C 1
ATOM 707 O O . LEU A 1 93 ? -4.616 -2.178 8.943 1.00 93.81 93 LEU A O 1
ATOM 711 N N . THR A 1 94 ? -5.616 -1.880 10.931 1.00 93.56 94 THR A N 1
ATOM 712 C CA . THR A 1 94 ? -4.376 -1.721 11.707 1.00 93.56 94 THR A CA 1
ATOM 713 C C . THR A 1 94 ? -3.550 -3.002 11.689 1.00 93.56 94 THR A C 1
ATOM 715 O O . THR A 1 94 ? -2.350 -2.950 11.439 1.00 93.56 94 THR A O 1
ATOM 718 N N . ASN A 1 95 ? -4.172 -4.162 11.912 1.00 92.50 95 ASN A N 1
ATOM 719 C CA . ASN A 1 95 ? -3.469 -5.443 11.957 1.00 92.50 95 ASN A CA 1
ATOM 720 C C . ASN A 1 95 ? -2.896 -5.822 10.580 1.00 92.50 95 ASN A C 1
ATOM 722 O O . ASN A 1 95 ? -1.788 -6.354 10.513 1.00 92.50 95 ASN A O 1
ATOM 726 N N . LEU A 1 96 ? -3.604 -5.500 9.490 1.00 93.06 96 LEU A N 1
ATOM 727 C CA . LEU A 1 96 ? -3.106 -5.634 8.116 1.00 93.06 96 LEU A CA 1
ATOM 728 C C . LEU A 1 96 ? -1.894 -4.726 7.858 1.00 93.06 96 LEU A C 1
ATOM 730 O O . LEU A 1 96 ? -0.862 -5.198 7.383 1.00 93.06 96 LEU A O 1
ATOM 734 N N . ALA A 1 97 ? -1.987 -3.440 8.209 1.00 93.00 97 ALA A N 1
ATOM 735 C CA . ALA A 1 97 ? -0.885 -2.495 8.042 1.00 93.00 97 ALA A CA 1
ATOM 736 C C . ALA A 1 97 ? 0.340 -2.888 8.885 1.00 93.00 97 ALA A C 1
ATOM 738 O O . ALA A 1 97 ? 1.449 -2.960 8.360 1.00 93.00 97 ALA A O 1
ATOM 739 N N . ALA A 1 98 ? 0.144 -3.231 10.161 1.00 91.56 98 ALA A N 1
ATOM 740 C CA . ALA A 1 98 ? 1.202 -3.690 11.055 1.00 91.56 98 ALA A CA 1
ATOM 741 C C . ALA A 1 98 ? 1.905 -4.942 10.508 1.00 91.56 98 ALA A C 1
ATOM 743 O O . ALA A 1 98 ? 3.131 -4.977 10.445 1.00 91.56 98 ALA A O 1
ATOM 744 N N . ALA A 1 99 ? 1.148 -5.931 10.022 1.00 90.06 99 ALA A N 1
ATOM 745 C CA . ALA A 1 99 ? 1.704 -7.124 9.390 1.00 90.06 99 ALA A CA 1
ATOM 746 C C . ALA A 1 99 ? 2.607 -6.797 8.185 1.00 90.06 99 ALA A C 1
ATOM 748 O O . ALA A 1 99 ? 3.663 -7.410 8.027 1.00 90.06 99 ALA A O 1
ATOM 749 N N . ILE A 1 100 ? 2.228 -5.815 7.361 1.00 91.12 100 ILE A N 1
ATOM 750 C CA . ILE A 1 100 ? 3.046 -5.324 6.243 1.00 91.12 100 ILE A CA 1
ATOM 751 C C . ILE A 1 100 ? 4.300 -4.602 6.770 1.00 91.12 100 ILE A C 1
ATOM 753 O O . ILE A 1 100 ? 5.410 -4.875 6.309 1.00 91.12 100 ILE A O 1
ATOM 757 N N . PHE A 1 101 ? 4.146 -3.725 7.767 1.00 89.19 101 PHE A N 1
ATOM 758 C CA . PHE A 1 101 ? 5.224 -2.905 8.329 1.00 89.19 101 PHE A CA 1
ATOM 759 C C . PHE A 1 101 ? 6.304 -3.743 9.015 1.00 89.19 101 PHE A C 1
ATOM 761 O O . PHE A 1 101 ? 7.489 -3.579 8.718 1.00 89.19 101 PHE A O 1
ATOM 768 N N . GLU A 1 102 ? 5.920 -4.672 9.894 1.00 88.25 102 GLU A N 1
ATOM 769 C CA . GLU A 1 102 ? 6.855 -5.578 10.570 1.00 88.25 102 GLU A CA 1
ATOM 770 C C . GLU A 1 10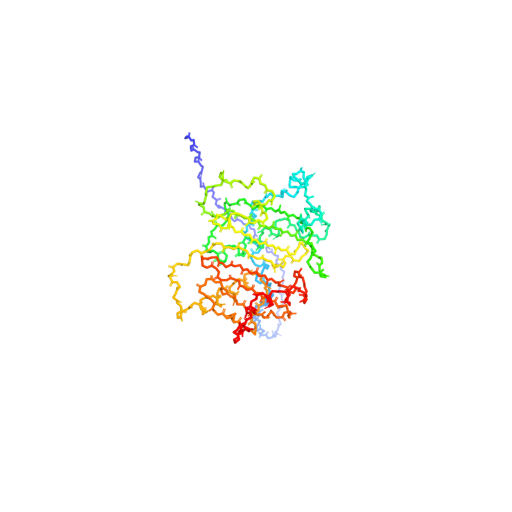2 ? 7.591 -6.472 9.563 1.00 88.25 102 GLU A C 1
ATOM 772 O O . GLU A 1 102 ? 8.767 -6.796 9.746 1.00 88.25 102 GLU A O 1
ATOM 777 N N . LYS A 1 103 ? 6.926 -6.845 8.460 1.00 85.50 103 LYS A N 1
ATOM 778 C CA . LYS A 1 103 ? 7.499 -7.722 7.436 1.00 85.50 103 LYS A CA 1
ATOM 779 C C . LYS A 1 103 ? 8.509 -7.027 6.525 1.00 85.50 103 LYS A C 1
ATOM 781 O O . LYS A 1 103 ? 9.523 -7.649 6.210 1.00 85.50 103 LYS A O 1
ATOM 786 N N . ASP A 1 104 ? 8.251 -5.785 6.112 1.00 81.31 104 ASP A N 1
ATOM 787 C CA . ASP A 1 104 ? 9.184 -5.002 5.287 1.00 81.31 104 ASP A CA 1
ATOM 788 C C . ASP A 1 104 ? 10.351 -4.431 6.111 1.00 81.31 104 ASP A C 1
ATOM 790 O O . ASP A 1 104 ? 11.507 -4.520 5.697 1.00 81.31 104 ASP A O 1
ATOM 794 N N . THR A 1 105 ? 10.076 -3.898 7.307 1.00 80.00 105 THR A N 1
ATOM 795 C CA . THR A 1 105 ? 11.105 -3.243 8.139 1.00 80.00 105 THR A CA 1
ATOM 796 C C . THR A 1 105 ? 11.911 -4.212 9.009 1.00 80.00 105 THR A C 1
ATOM 798 O O . THR A 1 105 ? 13.065 -3.927 9.343 1.00 80.00 105 THR A O 1
ATOM 801 N N . GLY A 1 106 ? 11.319 -5.342 9.413 1.00 82.50 106 GLY A N 1
ATOM 802 C CA . GLY A 1 106 ? 11.879 -6.245 10.423 1.00 82.50 106 GLY A CA 1
ATOM 803 C C . GLY A 1 106 ? 11.856 -5.694 11.857 1.00 82.50 106 GLY A C 1
ATOM 804 O O . GLY A 1 106 ? 12.596 -6.203 12.703 1.00 82.50 106 GLY A O 1
ATOM 805 N N . LEU A 1 107 ? 11.064 -4.651 12.128 1.00 85.38 107 LEU A N 1
ATOM 806 C CA . LEU A 1 107 ? 10.879 -4.049 13.454 1.00 85.38 107 LEU A CA 1
ATOM 807 C C . LEU A 1 107 ? 9.590 -4.559 14.124 1.00 85.38 107 LEU A C 1
ATOM 809 O O . LEU A 1 107 ? 8.696 -5.051 13.448 1.00 85.38 107 LEU A O 1
ATOM 813 N N . ASP A 1 108 ? 9.512 -4.433 15.451 1.00 87.38 108 ASP A N 1
ATOM 814 C CA . ASP A 1 108 ? 8.348 -4.782 16.286 1.00 87.38 108 ASP A CA 1
ATOM 815 C C . ASP A 1 108 ? 7.536 -3.511 16.570 1.00 87.38 108 ASP A C 1
ATOM 817 O O . ASP A 1 108 ? 8.042 -2.582 17.208 1.00 87.38 108 ASP A O 1
ATOM 821 N N . PHE A 1 109 ? 6.293 -3.461 16.086 1.00 87.19 109 PHE A N 1
ATOM 822 C CA . PHE A 1 109 ? 5.395 -2.310 16.224 1.00 87.19 109 PHE A CA 1
ATOM 823 C C . PHE A 1 109 ? 4.391 -2.467 17.379 1.00 87.19 109 PHE A C 1
ATOM 825 O O . PHE A 1 109 ? 3.540 -1.601 17.577 1.00 87.19 109 PHE A O 1
ATOM 832 N N . SER A 1 110 ? 4.492 -3.518 18.203 1.00 87.00 110 SER A N 1
ATOM 833 C CA . SER A 1 110 ? 3.526 -3.823 19.276 1.00 87.00 110 SER A CA 1
ATOM 834 C C . SER A 1 110 ? 3.418 -2.761 20.381 1.00 87.00 110 SER A C 1
ATOM 836 O O . SER A 1 110 ? 2.535 -2.849 21.235 1.00 87.00 110 SER A O 1
ATOM 838 N N . GLN A 1 111 ? 4.329 -1.782 20.407 1.00 85.19 111 GLN A N 1
ATOM 839 C CA . GLN A 1 111 ? 4.334 -0.638 21.328 1.00 85.19 111 GLN A CA 1
ATOM 840 C C . GLN A 1 111 ? 4.076 0.706 20.622 1.00 85.19 111 GLN A C 1
ATOM 842 O O . GLN A 1 111 ? 4.279 1.752 21.232 1.00 85.19 111 GLN A O 1
ATOM 847 N N . GLN A 1 112 ? 3.699 0.707 19.341 1.00 85.75 112 GLN A N 1
ATOM 848 C CA . GLN A 1 112 ? 3.423 1.926 18.579 1.00 85.75 112 GLN A CA 1
ATOM 849 C C . GLN A 1 112 ? 1.921 2.169 18.447 1.00 85.75 112 GLN A C 1
ATOM 851 O O . GLN A 1 112 ? 1.116 1.238 18.361 1.00 85.75 112 GLN A O 1
ATOM 856 N N . GLN A 1 113 ? 1.549 3.446 18.453 1.00 88.12 113 GLN A N 1
ATOM 857 C CA . GLN A 1 113 ? 0.204 3.879 18.112 1.00 88.12 113 GLN A CA 1
ATOM 858 C C . GLN A 1 113 ? 0.124 4.084 16.598 1.00 88.12 113 GLN A C 1
ATOM 860 O O . GLN A 1 113 ? 0.977 4.748 16.012 1.00 88.12 113 GLN A O 1
ATOM 865 N N . PHE A 1 114 ? -0.887 3.486 15.980 1.00 90.75 114 PHE A N 1
ATOM 866 C CA . PHE A 1 114 ? -1.183 3.624 14.561 1.00 90.75 114 PHE A CA 1
ATOM 867 C C . PHE A 1 114 ? -2.233 4.720 14.364 1.00 90.75 114 PHE A C 1
ATOM 869 O O . PHE A 1 114 ? -3.247 4.749 15.061 1.00 90.75 114 PHE A O 1
ATOM 876 N N . GLU A 1 115 ? -2.012 5.607 13.407 1.00 89.12 115 GLU A N 1
ATOM 877 C CA . GLU A 1 115 ? -2.956 6.654 13.018 1.00 89.12 115 GLU A CA 1
ATOM 878 C C . GLU A 1 115 ? -3.707 6.204 11.764 1.00 89.12 115 GLU A C 1
ATOM 880 O O . GLU A 1 115 ? -3.087 5.738 10.805 1.00 89.12 115 GLU A O 1
ATOM 885 N N . LEU A 1 116 ? -5.039 6.313 11.779 1.00 91.31 116 LEU A N 1
ATOM 886 C CA . LEU A 1 116 ? -5.906 5.984 10.649 1.00 91.31 116 LEU A CA 1
ATOM 887 C C . LEU A 1 116 ? -6.595 7.246 10.138 1.00 91.31 116 LEU A C 1
ATOM 889 O O . LEU A 1 116 ? -7.164 8.012 10.921 1.00 91.31 116 LEU A O 1
ATOM 893 N N . VAL A 1 117 ? -6.596 7.413 8.817 1.00 88.75 117 VAL A N 1
ATOM 894 C CA . VAL A 1 117 ? -7.337 8.468 8.122 1.00 88.75 117 VAL A CA 1
ATOM 895 C C . VAL A 1 117 ? -8.173 7.853 7.013 1.00 88.75 117 VAL A C 1
ATOM 897 O O . VAL A 1 117 ? -7.632 7.410 6.003 1.00 88.75 117 VAL A O 1
ATOM 900 N N . PHE A 1 118 ? -9.493 7.849 7.171 1.00 90.31 118 PHE A N 1
ATOM 901 C CA . PHE A 1 118 ? -10.415 7.478 6.103 1.00 90.31 118 PHE A CA 1
ATOM 902 C C . PHE A 1 118 ? -10.593 8.650 5.135 1.00 90.31 118 PHE A C 1
ATOM 904 O O . PHE A 1 118 ? -10.869 9.785 5.533 1.00 90.31 118 PHE A O 1
ATOM 911 N N . HIS A 1 119 ? -10.450 8.393 3.839 1.00 86.94 119 HIS A N 1
ATOM 912 C CA . HIS A 1 119 ? -10.607 9.409 2.801 1.00 86.94 119 HIS A CA 1
ATOM 913 C C . HIS A 1 119 ? -11.132 8.810 1.501 1.00 86.94 119 HIS A C 1
ATOM 915 O O . HIS A 1 119 ? -11.101 7.599 1.281 1.00 86.94 119 HIS A O 1
ATOM 921 N N . ARG A 1 120 ? -11.654 9.683 0.639 1.00 86.25 120 ARG A N 1
ATOM 922 C CA . ARG A 1 120 ? -12.104 9.319 -0.704 1.00 86.25 120 ARG A CA 1
ATOM 923 C C . ARG A 1 120 ? -11.231 10.022 -1.728 1.00 86.25 120 ARG A C 1
ATOM 925 O O . ARG A 1 120 ? -11.240 11.250 -1.820 1.00 86.25 120 ARG A O 1
ATOM 932 N N . GLN A 1 121 ? -10.541 9.233 -2.541 1.00 83.38 121 GLN A N 1
ATOM 933 C CA . GLN A 1 121 ? -9.618 9.718 -3.560 1.00 83.38 121 GLN A CA 1
ATOM 934 C C . GLN A 1 121 ? -10.155 9.376 -4.948 1.00 83.38 121 GLN A C 1
ATOM 936 O O . GLN A 1 121 ? -10.587 8.253 -5.203 1.00 83.38 121 GLN A O 1
ATOM 941 N N . THR A 1 122 ? -10.151 10.352 -5.859 1.00 84.56 122 THR A N 1
ATOM 942 C CA . THR A 1 122 ? -10.490 10.128 -7.274 1.00 84.56 122 THR A CA 1
ATOM 943 C C . THR A 1 122 ? -9.281 10.432 -8.138 1.00 84.56 122 THR A C 1
ATOM 945 O O . THR A 1 122 ? -8.878 11.590 -8.254 1.00 84.56 122 THR A O 1
ATOM 948 N N . TRP A 1 123 ? -8.722 9.399 -8.762 1.00 81.75 123 TRP A N 1
ATOM 949 C CA . TRP A 1 123 ? -7.590 9.493 -9.676 1.00 81.75 123 TRP A CA 1
ATOM 950 C C . TRP A 1 123 ? -7.996 8.957 -11.048 1.00 81.75 123 TRP A C 1
ATOM 952 O O . TRP A 1 123 ? -8.439 7.822 -11.192 1.00 81.75 123 TRP A O 1
ATOM 962 N N . PHE A 1 124 ? -7.825 9.798 -12.071 1.00 85.00 124 PHE A N 1
ATOM 963 C CA . PHE A 1 124 ? -8.273 9.535 -13.442 1.00 85.00 124 PHE A CA 1
ATOM 964 C C . PHE A 1 124 ? -9.768 9.176 -13.500 1.00 85.00 124 PHE A C 1
ATOM 966 O O . PHE A 1 124 ? -10.609 10.054 -13.310 1.00 85.00 124 PHE A O 1
ATOM 973 N N . ASP A 1 125 ? -10.088 7.919 -13.795 1.00 79.00 125 ASP A N 1
ATOM 974 C CA . ASP A 1 125 ? -11.431 7.364 -13.938 1.00 79.00 125 ASP A CA 1
ATOM 975 C C . ASP A 1 125 ? -11.847 6.439 -12.777 1.00 79.00 125 ASP A C 1
ATOM 977 O O . ASP A 1 125 ? -12.940 5.871 -12.816 1.00 79.00 125 ASP A O 1
ATOM 981 N N . VAL A 1 126 ? -11.023 6.325 -11.727 1.00 87.75 126 VAL A N 1
ATOM 982 C CA . VAL A 1 126 ? -11.293 5.497 -10.542 1.00 87.75 126 VAL A CA 1
ATOM 983 C C . VAL A 1 126 ? -11.497 6.374 -9.305 1.00 87.75 126 VAL A C 1
ATOM 985 O O . VAL A 1 126 ? -10.712 7.280 -9.024 1.00 87.75 126 VAL A O 1
ATOM 988 N N . THR A 1 127 ? -12.552 6.080 -8.545 1.00 88.06 127 THR A N 1
ATOM 989 C CA . THR A 1 127 ? -12.773 6.604 -7.192 1.00 88.06 127 THR A CA 1
ATOM 990 C C . THR A 1 127 ? -12.643 5.451 -6.210 1.00 88.06 127 THR A C 1
ATOM 992 O O . THR A 1 127 ? -13.358 4.460 -6.349 1.00 88.06 127 THR A O 1
ATOM 995 N N . ASN A 1 128 ? -11.761 5.596 -5.225 1.00 88.69 128 ASN A N 1
ATOM 996 C CA . ASN A 1 128 ? -11.529 4.610 -4.179 1.00 88.69 128 ASN A CA 1
ATOM 997 C C . ASN A 1 128 ? -11.908 5.175 -2.808 1.00 88.69 128 ASN A C 1
ATOM 999 O O . ASN A 1 128 ? -11.701 6.362 -2.533 1.00 88.69 128 ASN A O 1
ATOM 1003 N N . ASP A 1 129 ? -12.417 4.288 -1.957 1.00 91.75 129 ASP A N 1
ATOM 1004 C CA . ASP A 1 129 ? -12.599 4.520 -0.529 1.00 91.75 129 ASP A CA 1
ATOM 1005 C C . ASP A 1 129 ? -11.420 3.902 0.209 1.00 91.75 129 ASP A C 1
ATOM 1007 O O . ASP A 1 129 ? -11.181 2.694 0.132 1.00 91.75 129 ASP A O 1
ATOM 1011 N N . LEU A 1 130 ? -10.646 4.756 0.865 1.00 91.88 130 LEU A N 1
ATOM 1012 C CA . LEU A 1 130 ? -9.301 4.446 1.314 1.00 91.88 130 LEU A CA 1
ATOM 1013 C C . LEU A 1 130 ? -9.161 4.702 2.807 1.00 91.88 130 LEU A C 1
ATOM 1015 O O . LEU A 1 130 ? -9.857 5.535 3.392 1.00 91.88 130 LEU A O 1
ATOM 1019 N N . VAL A 1 131 ? -8.215 3.992 3.405 1.00 93.12 131 VAL A N 1
ATOM 1020 C CA . VAL A 1 131 ? -7.652 4.345 4.698 1.00 93.12 131 VAL A CA 1
ATOM 1021 C C . VAL A 1 131 ? -6.142 4.469 4.554 1.00 93.12 131 VAL A C 1
ATOM 1023 O O . VAL A 1 131 ? -5.475 3.540 4.096 1.00 93.12 131 VAL A O 1
ATOM 1026 N N . ASP A 1 132 ? -5.607 5.617 4.949 1.00 91.06 132 ASP A N 1
ATOM 1027 C CA . ASP A 1 132 ? -4.177 5.758 5.190 1.00 91.06 132 ASP A CA 1
ATOM 1028 C C . ASP A 1 132 ? -3.919 5.301 6.623 1.00 91.06 132 ASP A C 1
ATOM 1030 O O . ASP A 1 132 ? -4.500 5.841 7.566 1.00 91.06 132 ASP A O 1
ATOM 1034 N N . VAL A 1 133 ? -3.066 4.294 6.781 1.00 92.00 133 VAL A N 1
ATOM 1035 C CA . VAL A 1 133 ? -2.606 3.800 8.077 1.00 92.00 133 VAL A CA 1
ATOM 1036 C C . VAL A 1 133 ? -1.132 4.154 8.212 1.00 92.00 133 VAL A C 1
ATOM 1038 O O . VAL A 1 133 ? -0.322 3.750 7.378 1.00 92.00 133 VAL A O 1
ATOM 1041 N N . THR A 1 134 ? -0.774 4.898 9.254 1.00 89.25 134 THR A N 1
ATOM 1042 C CA . THR A 1 134 ? 0.591 5.398 9.473 1.00 89.25 134 THR A CA 1
ATOM 1043 C C . THR A 1 134 ? 1.069 5.059 10.880 1.00 89.25 134 THR A C 1
ATOM 1045 O O . THR A 1 134 ? 0.292 5.077 11.830 1.00 89.25 134 THR A O 1
ATOM 1048 N N . ALA A 1 135 ? 2.355 4.739 11.024 1.00 87.25 135 ALA A N 1
ATOM 1049 C CA . ALA A 1 135 ? 2.995 4.540 12.322 1.00 87.25 135 ALA A CA 1
ATOM 1050 C C . ALA A 1 135 ? 4.424 5.098 12.323 1.00 87.25 135 ALA A C 1
ATOM 1052 O O . ALA A 1 135 ? 5.120 5.080 11.302 1.00 87.25 135 ALA A O 1
ATOM 1053 N N . TYR A 1 136 ? 4.883 5.559 13.486 1.00 83.62 136 TYR A N 1
ATOM 1054 C CA . TYR A 1 136 ? 6.288 5.902 13.699 1.00 83.62 136 TYR A CA 1
ATOM 1055 C C . TYR A 1 136 ? 7.158 4.640 13.739 1.00 83.62 136 TYR A C 1
ATOM 1057 O O . TYR A 1 136 ? 6.732 3.574 14.181 1.00 83.62 136 TYR A O 1
ATOM 1065 N N . LEU A 1 137 ? 8.396 4.761 13.261 1.00 82.31 137 LEU A N 1
ATOM 1066 C CA . LEU A 1 137 ? 9.398 3.707 13.359 1.00 82.31 137 LEU A CA 1
ATOM 1067 C C . LEU A 1 137 ? 9.821 3.516 14.830 1.00 82.31 137 LEU A C 1
ATOM 1069 O O . LEU A 1 137 ? 10.278 4.484 15.451 1.00 82.31 137 LEU A O 1
ATOM 1073 N N . PRO A 1 138 ? 9.791 2.280 15.367 1.00 81.12 138 PRO A N 1
ATOM 1074 C CA . PRO A 1 138 ? 10.213 1.985 16.732 1.00 81.12 138 PRO A CA 1
ATOM 1075 C C . PRO A 1 138 ? 11.590 2.564 17.092 1.00 81.12 138 PRO A C 1
ATOM 1077 O O . PRO A 1 138 ? 12.615 2.222 16.499 1.00 81.12 138 PRO A O 1
ATOM 1080 N N . GLY A 1 139 ? 11.616 3.430 18.108 1.00 73.94 139 GLY A N 1
ATOM 1081 C CA . GLY A 1 139 ? 12.826 4.114 18.578 1.00 73.94 139 GLY A CA 1
ATOM 1082 C C . GLY A 1 139 ? 13.054 5.514 17.995 1.00 73.94 139 GLY A C 1
ATOM 1083 O O . GLY A 1 139 ? 14.030 6.163 18.379 1.00 73.94 139 GLY A O 1
ATOM 1084 N N . CYS A 1 140 ? 12.167 6.001 17.121 1.00 69.81 140 CYS A N 1
ATOM 1085 C CA . CYS A 1 140 ? 12.065 7.425 16.803 1.00 69.81 140 CYS A CA 1
ATOM 1086 C C . CYS A 1 140 ? 11.420 8.212 17.960 1.00 69.81 140 CYS A C 1
ATOM 1088 O O . CYS A 1 140 ? 10.793 7.643 18.852 1.00 69.81 140 CYS A O 1
ATOM 1090 N N . ASP A 1 141 ? 11.611 9.533 17.968 1.00 61.62 141 ASP A N 1
ATOM 1091 C CA . ASP A 1 141 ? 11.025 10.420 18.977 1.00 61.62 141 ASP A CA 1
ATOM 1092 C C . ASP A 1 141 ? 9.623 10.865 18.529 1.00 61.62 141 ASP A C 1
ATOM 1094 O O . ASP A 1 141 ? 9.483 11.721 17.653 1.00 61.62 141 ASP A O 1
ATOM 1098 N N . GLU A 1 142 ? 8.599 10.274 19.148 1.00 57.28 142 GLU A N 1
ATOM 1099 C CA . GLU A 1 142 ? 7.168 10.526 18.907 1.00 57.28 142 GLU A CA 1
ATOM 1100 C C . GLU A 1 142 ? 6.760 12.000 19.136 1.00 57.28 142 GLU A C 1
ATOM 1102 O O . GLU A 1 142 ? 5.707 12.429 18.679 1.00 57.28 142 GLU A O 1
ATOM 1107 N N . THR A 1 143 ? 7.600 12.840 19.765 1.00 54.34 143 THR A N 1
ATOM 1108 C CA . THR A 1 143 ? 7.298 14.277 19.966 1.00 54.34 143 THR A CA 1
ATOM 1109 C C . THR A 1 143 ? 7.332 15.130 18.684 1.00 54.34 143 THR A C 1
ATOM 1111 O O . THR A 1 143 ? 7.126 16.349 18.735 1.00 54.34 143 THR A O 1
ATOM 1114 N N . GLN A 1 144 ? 7.563 14.508 17.523 1.00 54.28 144 GLN A N 1
ATOM 1115 C CA . GLN A 1 144 ? 7.401 15.103 16.193 1.00 54.28 144 GLN A CA 1
ATOM 1116 C C . GLN A 1 144 ? 6.058 14.724 15.540 1.00 54.28 144 GLN A C 1
ATOM 1118 O O . GLN A 1 144 ? 6.040 14.387 14.357 1.00 54.28 144 GLN A O 1
ATOM 1123 N N . GLU A 1 145 ? 4.958 14.803 16.302 1.00 53.00 145 GLU A N 1
ATOM 1124 C CA . GLU A 1 145 ? 3.570 14.694 15.808 1.00 53.00 145 GLU A CA 1
ATOM 1125 C C . GLU A 1 145 ? 3.366 15.500 14.502 1.00 53.00 145 GLU A C 1
ATOM 1127 O O . GLU A 1 145 ? 3.895 16.624 14.408 1.00 53.00 145 GLU A O 1
ATOM 1132 N N . PRO A 1 146 ? 2.598 14.999 13.511 1.00 52.75 146 PRO A N 1
ATOM 1133 C CA . PRO A 1 146 ? 2.356 15.714 12.261 1.00 52.75 146 PRO A CA 1
ATOM 1134 C C . PRO A 1 146 ? 1.419 16.902 12.529 1.00 52.75 146 PRO A C 1
ATOM 1136 O O . PRO A 1 146 ? 0.392 16.765 13.191 1.00 52.75 146 PRO A O 1
ATOM 1139 N N . LYS A 1 147 ? 1.762 18.105 12.046 1.00 48.59 147 LYS A N 1
ATOM 1140 C CA . LYS A 1 147 ? 1.091 19.358 12.471 1.00 48.59 147 LYS A CA 1
ATOM 1141 C C . LYS A 1 147 ? 0.117 19.916 11.445 1.00 48.59 147 LYS A C 1
ATOM 1143 O O . LYS A 1 147 ? -0.569 20.899 11.728 1.00 48.59 147 LYS A O 1
ATOM 1148 N N . THR A 1 148 ? 0.075 19.328 10.257 1.00 48.12 148 THR A N 1
ATOM 1149 C CA . THR A 1 148 ? -0.747 19.766 9.132 1.00 48.12 148 THR A CA 1
ATOM 1150 C C . THR A 1 148 ? -1.241 18.570 8.323 1.00 48.12 148 THR A C 1
ATOM 1152 O O . THR A 1 148 ? -0.618 17.510 8.316 1.00 48.12 148 THR A O 1
ATOM 1155 N N . LEU A 1 149 ? -2.324 18.771 7.566 1.00 49.59 149 LEU A N 1
ATOM 1156 C CA . LEU A 1 149 ? -2.847 17.793 6.604 1.00 49.59 149 LEU A CA 1
ATOM 1157 C C . LEU A 1 149 ? -1.766 17.341 5.594 1.00 49.59 149 LEU A C 1
ATOM 1159 O O . LEU A 1 149 ? -1.761 16.201 5.148 1.00 49.59 149 LEU A O 1
ATOM 1163 N N . THR A 1 150 ? -0.824 18.232 5.263 1.00 48.94 150 THR A N 1
ATOM 1164 C CA . THR A 1 150 ? 0.309 17.967 4.366 1.00 48.94 150 THR A CA 1
ATOM 1165 C C . THR A 1 150 ? 1.397 17.109 5.019 1.00 48.94 150 THR A C 1
ATOM 1167 O O . THR A 1 150 ? 1.996 16.291 4.324 1.00 48.94 150 THR A O 1
ATOM 1170 N N . ASP A 1 151 ? 1.636 17.255 6.328 1.00 52.53 151 ASP A N 1
ATOM 1171 C CA . ASP A 1 151 ? 2.563 16.387 7.072 1.00 52.53 151 ASP A CA 1
ATOM 1172 C C . ASP A 1 151 ? 2.006 14.958 7.182 1.00 52.53 151 ASP A C 1
ATOM 1174 O O . ASP A 1 151 ? 2.767 14.002 7.081 1.00 52.53 151 ASP A O 1
ATOM 1178 N N . TYR A 1 152 ? 0.682 14.810 7.321 1.00 53.00 152 TYR A N 1
ATOM 1179 C CA . TYR A 1 152 ? -0.004 13.515 7.229 1.00 53.00 152 TYR A CA 1
ATOM 1180 C C . TYR A 1 152 ? 0.102 12.920 5.817 1.00 53.00 152 TYR A C 1
ATOM 1182 O O . TYR A 1 152 ? 0.624 11.823 5.651 1.00 53.00 152 TYR A O 1
ATOM 1190 N N . ALA A 1 153 ? -0.315 13.665 4.786 1.00 49.31 153 ALA A N 1
ATOM 1191 C CA . ALA A 1 153 ? -0.399 13.169 3.407 1.00 49.31 153 ALA A CA 1
ATOM 1192 C C . ALA A 1 153 ? 0.953 12.799 2.756 1.00 49.31 153 ALA A C 1
ATOM 1194 O O . ALA A 1 153 ? 0.971 12.130 1.726 1.00 49.31 153 ALA A O 1
ATOM 1195 N N . ASN A 1 154 ? 2.083 13.248 3.314 1.00 50.16 154 ASN A N 1
ATOM 1196 C CA . ASN A 1 154 ? 3.428 12.902 2.827 1.00 50.16 154 ASN A CA 1
ATOM 1197 C C . ASN A 1 154 ? 4.261 12.108 3.853 1.00 50.16 154 ASN A C 1
ATOM 1199 O O . ASN A 1 154 ? 5.330 11.596 3.508 1.00 50.16 154 ASN A O 1
ATOM 1203 N N . GLY A 1 155 ? 3.800 12.031 5.106 1.00 53.31 155 GLY A N 1
ATOM 1204 C CA . GLY A 1 155 ? 4.588 11.605 6.259 1.00 53.31 155 GLY A CA 1
ATOM 1205 C C . GLY A 1 155 ? 5.832 12.470 6.507 1.00 53.31 155 GLY A C 1
ATOM 1206 O O . GLY A 1 155 ? 6.183 13.376 5.746 1.00 53.31 155 GLY A O 1
ATOM 1207 N N . ASN A 1 156 ? 6.591 12.114 7.545 1.00 60.62 156 ASN A N 1
ATOM 1208 C CA . ASN A 1 156 ? 8.037 12.303 7.488 1.00 60.62 156 ASN A CA 1
ATOM 1209 C C . ASN A 1 156 ? 8.641 10.948 7.099 1.00 60.62 156 ASN A C 1
ATOM 1211 O O . ASN A 1 156 ? 8.851 10.118 7.986 1.00 60.62 156 ASN A O 1
ATOM 1215 N N . PRO A 1 157 ? 8.973 10.707 5.815 1.00 57.75 157 PRO A N 1
ATOM 1216 C CA . PRO A 1 157 ? 9.400 9.389 5.348 1.00 57.75 157 PRO A CA 1
ATOM 1217 C C . PRO A 1 157 ? 10.725 8.920 5.964 1.00 57.75 157 PRO A C 1
ATOM 1219 O O . PRO A 1 157 ? 11.124 7.789 5.725 1.00 57.75 157 PRO A O 1
ATOM 1222 N N . THR A 1 158 ? 11.416 9.744 6.764 1.00 63.25 158 THR A N 1
ATOM 1223 C CA . THR A 1 158 ? 12.592 9.329 7.553 1.00 63.25 158 THR A CA 1
ATOM 1224 C C . THR A 1 158 ? 12.261 8.793 8.952 1.00 63.25 158 THR A C 1
ATOM 1226 O O . THR A 1 158 ? 13.151 8.243 9.597 1.00 63.25 158 THR A O 1
ATOM 1229 N N . LEU A 1 159 ? 11.018 8.957 9.423 1.00 73.81 159 LEU A N 1
ATOM 1230 C CA . LEU A 1 159 ? 10.561 8.598 10.774 1.00 73.81 159 LEU A CA 1
ATOM 1231 C C . LEU A 1 159 ? 9.302 7.717 10.793 1.00 73.81 159 LEU A C 1
ATOM 1233 O O . LEU A 1 159 ? 9.031 7.108 11.825 1.00 73.81 159 LEU A O 1
ATOM 1237 N N . THR A 1 160 ? 8.531 7.661 9.705 1.00 80.19 160 THR A N 1
ATOM 1238 C CA . THR A 1 160 ? 7.259 6.925 9.630 1.00 80.19 160 THR A CA 1
ATOM 1239 C C . THR A 1 160 ? 7.255 5.876 8.521 1.00 80.19 160 THR A C 1
ATOM 1241 O O . THR A 1 160 ? 7.976 5.987 7.527 1.00 80.19 160 THR A O 1
ATOM 1244 N N . VAL A 1 161 ? 6.376 4.890 8.675 1.00 85.31 161 VAL A N 1
ATOM 1245 C CA . VAL A 1 161 ? 5.922 3.976 7.619 1.00 85.31 161 VAL A CA 1
ATOM 1246 C C . VAL A 1 161 ? 4.430 4.194 7.390 1.00 85.31 161 VAL A C 1
ATOM 1248 O O . VAL A 1 161 ? 3.700 4.494 8.336 1.00 85.31 161 VAL A O 1
ATOM 1251 N N . SER A 1 162 ? 3.979 4.074 6.143 1.00 89.00 162 SER A N 1
ATOM 1252 C CA . SER A 1 162 ? 2.581 4.307 5.780 1.00 89.00 162 SER A CA 1
ATOM 1253 C C . SER A 1 162 ? 2.104 3.327 4.710 1.00 89.00 162 SER A C 1
ATOM 1255 O O . SER A 1 162 ? 2.828 3.028 3.756 1.00 89.00 162 SER A O 1
ATOM 1257 N N . ALA A 1 163 ? 0.883 2.825 4.878 1.00 92.12 163 ALA A N 1
ATOM 1258 C CA . ALA A 1 163 ? 0.165 2.009 3.908 1.00 92.12 163 ALA A CA 1
ATOM 1259 C C . ALA A 1 163 ? -1.201 2.633 3.634 1.00 92.12 163 ALA A C 1
ATOM 1261 O O . ALA A 1 163 ? -1.949 2.940 4.558 1.00 92.12 163 ALA A O 1
ATOM 1262 N N . GLN A 1 164 ? -1.546 2.739 2.358 1.00 93.31 164 GLN A N 1
ATOM 1263 C CA . GLN A 1 164 ? -2.882 3.089 1.909 1.00 93.31 164 GLN A CA 1
ATOM 1264 C C . GLN A 1 164 ? -3.609 1.809 1.505 1.00 93.31 164 GLN A C 1
ATOM 1266 O O . GLN A 1 164 ? -3.201 1.120 0.559 1.00 93.31 164 GLN A O 1
ATOM 1271 N N . LEU A 1 165 ? -4.667 1.482 2.241 1.00 95.38 165 LEU A N 1
ATOM 1272 C CA . LEU A 1 165 ? -5.487 0.293 2.029 1.00 95.38 165 LEU A CA 1
ATOM 1273 C C . LEU A 1 165 ? -6.849 0.684 1.447 1.00 95.38 165 LEU A C 1
ATOM 1275 O O . LEU A 1 165 ? -7.415 1.719 1.792 1.00 95.38 165 LEU A O 1
ATOM 1279 N N . ASP A 1 166 ? -7.412 -0.183 0.611 1.00 94.50 166 ASP A N 1
ATOM 1280 C CA . ASP A 1 166 ? -8.835 -0.153 0.268 1.00 94.50 166 ASP A CA 1
ATOM 1281 C C . ASP A 1 166 ? -9.657 -0.429 1.538 1.00 94.50 166 ASP A C 1
ATOM 1283 O O . ASP A 1 166 ? -9.518 -1.485 2.160 1.00 94.50 166 ASP A O 1
ATOM 1287 N N . ALA A 1 167 ? -10.506 0.515 1.947 1.00 94.50 167 ALA A N 1
ATOM 1288 C CA . ALA A 1 167 ? -11.179 0.462 3.246 1.00 94.50 167 ALA A CA 1
ATOM 1289 C C . ALA A 1 167 ? -12.213 -0.678 3.360 1.00 94.50 167 ALA A C 1
ATOM 1291 O O . ALA A 1 167 ? -12.589 -1.061 4.468 1.00 94.50 167 ALA A O 1
ATOM 1292 N N . THR A 1 168 ? -12.676 -1.237 2.236 1.00 93.56 168 THR A N 1
ATOM 1293 C CA . THR A 1 168 ? -13.666 -2.332 2.195 1.00 93.56 168 THR A CA 1
ATOM 1294 C C . THR A 1 168 ? -13.008 -3.714 2.157 1.00 93.56 168 THR A C 1
ATOM 1296 O O . THR A 1 168 ? -13.575 -4.679 2.665 1.00 93.56 168 THR A O 1
ATOM 1299 N N . THR A 1 169 ? -11.829 -3.833 1.545 1.00 93.31 169 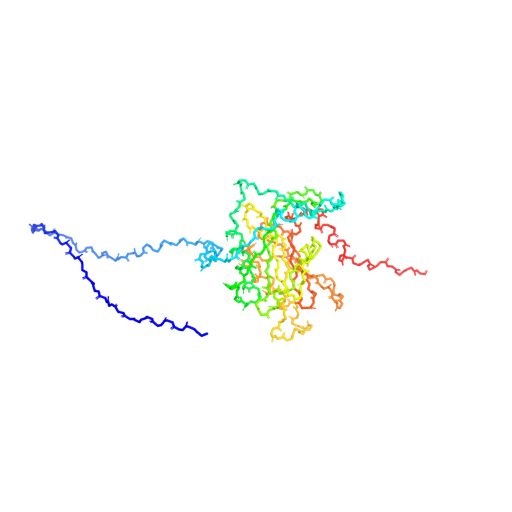THR A N 1
ATOM 1300 C CA . THR A 1 169 ? -11.173 -5.125 1.270 1.00 93.31 169 THR A CA 1
ATOM 1301 C C . THR A 1 169 ? -9.835 -5.312 1.977 1.00 93.31 169 THR A C 1
ATOM 1303 O O . THR A 1 169 ? -9.329 -6.430 2.008 1.00 93.31 169 THR A O 1
ATOM 1306 N N . GLY A 1 170 ? -9.241 -4.248 2.523 1.00 93.44 170 GLY A N 1
ATOM 1307 C CA . GLY A 1 170 ? -7.920 -4.280 3.154 1.00 93.44 170 GLY A CA 1
ATOM 1308 C C . GLY A 1 170 ? -6.754 -4.443 2.170 1.00 93.44 170 GLY A C 1
ATOM 1309 O O . GLY A 1 170 ? -5.607 -4.552 2.598 1.00 93.44 170 GLY A O 1
ATOM 1310 N N . ARG A 1 171 ? -7.020 -4.463 0.855 1.00 94.31 171 ARG A N 1
ATOM 1311 C CA . ARG A 1 171 ? -5.994 -4.592 -0.189 1.00 94.31 171 ARG A CA 1
ATOM 1312 C C . ARG A 1 171 ? -5.057 -3.384 -0.160 1.00 94.31 171 ARG A C 1
ATOM 1314 O O . ARG A 1 171 ? -5.524 -2.250 -0.138 1.00 94.31 171 ARG A O 1
ATOM 1321 N N . LEU A 1 172 ? -3.748 -3.623 -0.240 1.00 94.69 172 LEU A N 1
ATOM 1322 C CA . LEU A 1 172 ? -2.738 -2.568 -0.344 1.00 94.69 172 LEU A CA 1
ATOM 1323 C C . LEU A 1 172 ? -2.769 -1.898 -1.728 1.00 94.69 172 LEU A C 1
ATOM 1325 O O . LEU A 1 172 ? -2.627 -2.576 -2.750 1.00 94.69 172 LEU A O 1
ATOM 1329 N N . LEU A 1 173 ? -2.937 -0.572 -1.759 1.00 94.19 173 LEU A N 1
ATOM 1330 C CA . LEU A 1 173 ? -2.952 0.241 -2.984 1.00 94.19 173 LEU A CA 1
ATOM 1331 C C . LEU A 1 173 ? -1.711 1.136 -3.110 1.00 94.19 173 LEU A C 1
ATOM 1333 O O . LEU A 1 173 ? -1.201 1.299 -4.217 1.00 94.19 173 LEU A O 1
ATOM 1337 N N . SER A 1 174 ? -1.186 1.651 -1.996 1.00 92.12 174 SER A N 1
ATOM 1338 C CA . SER A 1 174 ? 0.088 2.380 -1.948 1.00 92.12 174 SER A CA 1
ATOM 1339 C C . SER A 1 174 ? 0.852 2.051 -0.666 1.00 92.12 174 SER A C 1
ATOM 1341 O O . SER A 1 174 ? 0.245 1.777 0.369 1.00 92.12 174 SER A O 1
ATOM 1343 N N . TYR A 1 175 ? 2.182 2.069 -0.720 1.00 90.25 175 TYR A N 1
ATOM 1344 C CA . TYR A 1 175 ? 3.051 1.889 0.444 1.00 90.25 175 TYR A CA 1
ATOM 1345 C C . TYR A 1 175 ? 4.275 2.797 0.359 1.00 90.25 175 TYR A C 1
ATOM 1347 O O . TYR A 1 175 ? 4.883 2.936 -0.704 1.00 90.25 175 TYR A O 1
ATOM 1355 N N . SER A 1 176 ? 4.663 3.371 1.497 1.00 83.31 176 SER A N 1
ATOM 1356 C CA . SER A 1 176 ? 5.881 4.162 1.651 1.00 83.31 176 SER A CA 1
ATOM 1357 C C . SER A 1 176 ? 6.581 3.779 2.952 1.00 83.31 176 SER A C 1
ATOM 1359 O O . SER A 1 176 ? 6.021 3.937 4.041 1.00 83.31 176 SER A O 1
ATOM 1361 N N . GLY A 1 177 ? 7.810 3.266 2.844 1.00 69.31 177 GLY A N 1
ATOM 1362 C CA . GLY A 1 177 ? 8.602 2.844 3.996 1.00 69.31 177 GLY A CA 1
ATOM 1363 C C . GLY A 1 177 ? 10.081 3.197 3.869 1.00 69.31 177 GLY A C 1
ATOM 1364 O O . GLY A 1 177 ? 10.755 2.819 2.903 1.00 69.31 177 GLY A O 1
ATOM 1365 N N . SER A 1 178 ? 10.624 3.880 4.881 1.00 58.94 178 SER A N 1
ATOM 1366 C CA . SER A 1 178 ? 12.074 3.994 5.044 1.00 58.94 178 SER A CA 1
ATOM 1367 C C . SER A 1 178 ? 12.662 2.690 5.562 1.00 58.94 178 SER A C 1
ATOM 1369 O O . SER A 1 178 ? 12.338 2.214 6.646 1.00 58.94 178 SER A O 1
ATOM 1371 N N . PHE A 1 179 ? 13.623 2.151 4.817 1.00 58.16 179 PHE A N 1
ATOM 1372 C CA . PHE A 1 179 ? 14.421 1.020 5.264 1.00 58.16 179 PHE A CA 1
ATOM 1373 C C . PHE A 1 179 ? 15.870 1.205 4.837 1.00 58.16 179 PHE A C 1
ATOM 1375 O O . PHE A 1 179 ? 16.193 1.135 3.656 1.00 58.16 179 PHE A O 1
ATOM 1382 N N . THR A 1 180 ? 16.777 1.403 5.793 1.00 55.12 180 THR A N 1
ATOM 1383 C CA . THR A 1 180 ? 18.211 1.355 5.475 1.00 55.12 180 THR A CA 1
ATOM 1384 C C . THR A 1 180 ? 18.637 -0.111 5.378 1.00 55.12 180 THR A C 1
ATOM 1386 O O . THR A 1 180 ? 18.586 -0.807 6.396 1.00 55.12 180 THR A O 1
ATOM 1389 N N . PRO A 1 181 ? 19.073 -0.612 4.206 1.00 50.72 181 PRO A N 1
ATOM 1390 C CA . PRO A 1 181 ? 19.428 -2.015 4.066 1.00 50.72 181 PRO A CA 1
ATOM 1391 C C . PRO A 1 181 ? 20.617 -2.385 4.958 1.00 50.72 181 PRO A C 1
ATOM 1393 O O . PRO A 1 181 ? 21.633 -1.692 4.997 1.00 50.72 181 PRO A O 1
ATOM 1396 N N . GLN A 1 182 ? 20.498 -3.517 5.665 1.00 47.31 182 GLN A N 1
ATOM 1397 C CA . GLN A 1 182 ? 21.527 -4.013 6.595 1.00 47.31 182 GLN A CA 1
ATOM 1398 C C . GLN A 1 182 ? 22.874 -4.318 5.913 1.00 47.31 182 GLN A C 1
ATOM 1400 O O . GLN A 1 182 ? 23.895 -4.468 6.586 1.00 47.31 182 GLN A O 1
ATOM 1405 N N . GLN A 1 183 ? 22.885 -4.422 4.583 1.00 53.75 183 GLN A N 1
ATOM 1406 C CA . GLN A 1 183 ? 24.083 -4.512 3.757 1.00 53.75 183 GLN A CA 1
ATOM 1407 C C . GLN A 1 183 ? 24.028 -3.428 2.672 1.00 53.75 183 GLN A C 1
ATOM 1409 O O . GLN A 1 183 ? 22.950 -3.179 2.130 1.00 53.75 183 GLN A O 1
ATOM 1414 N N . PRO A 1 184 ? 25.160 -2.787 2.330 1.00 60.44 184 PRO A N 1
ATOM 1415 C CA . PRO A 1 184 ? 25.194 -1.801 1.258 1.00 60.44 184 PRO A CA 1
ATOM 1416 C C . PRO A 1 184 ? 24.838 -2.465 -0.075 1.00 60.44 184 PRO A C 1
ATOM 1418 O O . PRO A 1 184 ? 25.502 -3.409 -0.504 1.00 60.44 184 PRO A O 1
ATOM 1421 N N . VAL A 1 185 ? 23.798 -1.952 -0.730 1.00 68.12 185 VAL A N 1
ATOM 1422 C CA . VAL A 1 185 ? 23.392 -2.389 -2.067 1.00 68.12 185 VAL A CA 1
ATOM 1423 C C . VAL A 1 185 ? 24.415 -1.870 -3.077 1.00 68.12 185 VAL A C 1
ATOM 1425 O O . VAL A 1 185 ? 24.648 -0.665 -3.162 1.00 68.12 185 VAL A O 1
ATOM 1428 N N . THR A 1 186 ? 25.043 -2.774 -3.828 1.00 72.00 186 THR A N 1
ATOM 1429 C CA . THR A 1 186 ? 25.948 -2.421 -4.934 1.00 72.00 186 THR A CA 1
ATOM 1430 C C . THR A 1 186 ? 25.177 -2.389 -6.247 1.00 72.00 186 THR A C 1
ATOM 1432 O O . THR A 1 186 ? 24.193 -3.112 -6.383 1.00 72.00 186 THR A O 1
ATOM 1435 N N . ASP A 1 187 ? 25.646 -1.635 -7.245 1.00 73.50 187 ASP A N 1
ATOM 1436 C CA . ASP A 1 187 ? 24.997 -1.591 -8.567 1.00 73.50 187 ASP A CA 1
ATOM 1437 C C . ASP A 1 187 ? 24.801 -2.999 -9.165 1.00 73.50 187 ASP A C 1
ATOM 1439 O O . ASP A 1 187 ? 23.693 -3.343 -9.568 1.00 73.50 187 ASP A O 1
ATOM 1443 N N . ASP A 1 188 ? 25.822 -3.863 -9.080 1.00 75.44 188 ASP A N 1
ATOM 1444 C CA . ASP A 1 188 ? 25.779 -5.262 -9.549 1.00 75.44 188 ASP A CA 1
ATOM 1445 C C . ASP A 1 188 ? 24.729 -6.154 -8.849 1.00 75.44 188 ASP A C 1
ATOM 1447 O O . ASP A 1 188 ? 24.390 -7.224 -9.354 1.00 75.44 188 ASP A O 1
ATOM 1451 N N . THR A 1 189 ? 24.246 -5.771 -7.660 1.00 78.44 189 THR A N 1
ATOM 1452 C CA . THR A 1 189 ? 23.264 -6.550 -6.875 1.00 78.44 189 THR A CA 1
ATOM 1453 C C . THR A 1 189 ? 21.905 -5.863 -6.754 1.00 78.44 189 THR A C 1
ATOM 1455 O O . THR A 1 189 ? 20.940 -6.496 -6.319 1.00 78.44 189 THR A O 1
ATOM 1458 N N . ARG A 1 190 ? 21.814 -4.597 -7.181 1.00 77.88 190 ARG A N 1
ATOM 1459 C CA . ARG A 1 190 ? 20.696 -3.678 -6.952 1.00 77.88 190 ARG A CA 1
ATOM 1460 C C . ARG A 1 190 ? 19.353 -4.253 -7.374 1.00 77.88 190 ARG A C 1
ATOM 1462 O O . ARG A 1 190 ? 18.457 -4.383 -6.546 1.00 77.88 190 ARG A O 1
ATOM 1469 N N . GLU A 1 191 ? 19.244 -4.656 -8.634 1.00 82.94 191 GLU A N 1
ATOM 1470 C CA . GLU A 1 191 ? 18.005 -5.196 -9.199 1.00 82.94 191 GLU A CA 1
ATOM 1471 C C . GLU A 1 191 ? 17.577 -6.479 -8.471 1.00 82.94 191 GLU A C 1
ATOM 1473 O O . GLU A 1 191 ? 16.455 -6.568 -7.984 1.00 82.94 191 GLU A O 1
ATOM 1478 N N . THR A 1 192 ? 18.492 -7.431 -8.260 1.00 84.69 192 THR A N 1
ATOM 1479 C CA . THR A 1 192 ? 18.179 -8.674 -7.526 1.00 84.69 192 THR A CA 1
ATOM 1480 C C . THR A 1 192 ? 17.651 -8.396 -6.112 1.00 84.69 192 THR A C 1
ATOM 1482 O O . THR A 1 192 ? 16.655 -8.989 -5.706 1.00 84.69 192 THR A O 1
ATOM 1485 N N . VAL A 1 193 ? 18.280 -7.481 -5.362 1.00 81.88 193 VAL A N 1
ATOM 1486 C CA . VAL A 1 193 ? 17.849 -7.137 -3.995 1.00 81.88 193 VAL A CA 1
ATOM 1487 C C . VAL A 1 193 ? 16.466 -6.479 -3.992 1.00 81.88 193 VAL A C 1
ATOM 1489 O O . VAL A 1 193 ? 15.617 -6.850 -3.181 1.00 81.88 193 VAL A O 1
ATOM 1492 N N . TYR A 1 194 ? 16.211 -5.537 -4.904 1.00 82.31 194 TYR A N 1
ATOM 1493 C CA . TYR A 1 194 ? 14.914 -4.862 -4.975 1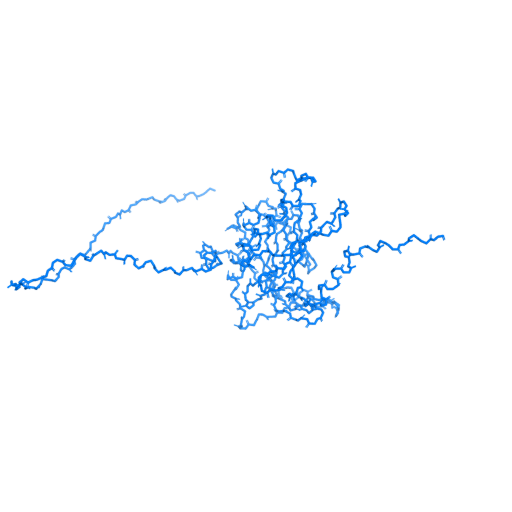.00 82.31 194 TYR A CA 1
ATOM 1494 C C . TYR A 1 194 ? 13.789 -5.766 -5.489 1.00 82.31 194 TYR A C 1
ATOM 1496 O O . TYR A 1 194 ? 12.677 -5.663 -4.979 1.00 82.31 194 TYR A O 1
ATOM 1504 N N . LEU A 1 195 ? 14.056 -6.687 -6.421 1.00 87.69 195 LEU A N 1
ATOM 1505 C CA . LEU A 1 195 ? 13.061 -7.664 -6.876 1.00 87.69 195 LEU A CA 1
ATOM 1506 C C . LEU A 1 195 ? 12.629 -8.604 -5.742 1.00 87.69 195 LEU A C 1
ATOM 1508 O O . LEU A 1 195 ? 11.438 -8.858 -5.576 1.00 87.69 195 LEU A O 1
ATOM 1512 N N . GLU A 1 196 ? 13.571 -9.105 -4.941 1.00 87.50 196 GLU A N 1
ATOM 1513 C CA . GLU A 1 196 ? 13.230 -9.955 -3.794 1.00 87.50 196 GLU A CA 1
ATOM 1514 C C . GLU A 1 196 ? 12.485 -9.171 -2.698 1.00 87.50 196 GLU A C 1
ATOM 1516 O O . GLU A 1 196 ? 11.569 -9.718 -2.085 1.00 87.50 196 GLU A O 1
ATOM 1521 N N . ARG A 1 197 ? 12.787 -7.876 -2.498 1.00 83.50 197 ARG A N 1
ATOM 1522 C CA . ARG A 1 197 ? 12.003 -7.012 -1.592 1.00 83.50 197 ARG A CA 1
ATOM 1523 C C . ARG A 1 197 ? 10.593 -6.736 -2.125 1.00 83.50 197 ARG A C 1
ATOM 1525 O O . ARG A 1 197 ? 9.640 -6.823 -1.359 1.00 83.50 197 ARG A O 1
ATOM 1532 N N . ALA A 1 198 ? 10.440 -6.483 -3.424 1.00 88.62 198 ALA A N 1
ATOM 1533 C CA . ALA A 1 198 ? 9.140 -6.298 -4.068 1.00 88.62 198 ALA A CA 1
ATOM 1534 C C . ALA A 1 198 ? 8.238 -7.535 -3.892 1.00 88.62 198 ALA A C 1
ATOM 1536 O O . ALA A 1 198 ? 7.089 -7.411 -3.468 1.00 88.62 198 ALA A O 1
ATOM 1537 N N . LYS A 1 199 ? 8.785 -8.742 -4.103 1.00 90.31 199 LYS A N 1
ATOM 1538 C CA . LYS A 1 199 ? 8.092 -10.008 -3.801 1.00 90.31 199 LYS A CA 1
ATOM 1539 C C . LYS A 1 199 ? 7.743 -10.145 -2.320 1.00 90.31 199 LYS A C 1
ATOM 1541 O O . LYS A 1 199 ? 6.637 -10.566 -1.996 1.00 90.31 199 LYS A O 1
ATOM 1546 N N . ALA A 1 200 ? 8.666 -9.800 -1.418 1.00 86.81 200 ALA A N 1
ATOM 1547 C CA . ALA A 1 200 ? 8.424 -9.874 0.021 1.00 86.81 200 ALA A CA 1
ATOM 1548 C C . ALA A 1 200 ? 7.280 -8.944 0.464 1.00 86.81 200 ALA A C 1
ATOM 1550 O O . ALA A 1 200 ? 6.451 -9.370 1.267 1.00 86.81 200 ALA A O 1
ATOM 1551 N N . LEU A 1 201 ? 7.190 -7.732 -0.100 1.00 88.75 201 LEU A N 1
ATOM 1552 C CA . LEU A 1 201 ? 6.079 -6.808 0.139 1.00 88.75 201 LEU A CA 1
ATOM 1553 C C . LEU A 1 201 ? 4.755 -7.370 -0.401 1.00 88.75 201 LEU A C 1
ATOM 1555 O O . LEU A 1 201 ? 3.770 -7.408 0.331 1.00 88.75 201 LEU A O 1
ATOM 1559 N N . CYS A 1 202 ? 4.730 -7.879 -1.638 1.00 91.12 202 CYS A N 1
ATOM 1560 C CA . CYS A 1 202 ? 3.528 -8.501 -2.208 1.00 91.12 202 CYS A CA 1
ATOM 1561 C C . CYS A 1 202 ? 3.047 -9.712 -1.400 1.00 91.12 202 CYS A C 1
ATOM 1563 O O . CYS 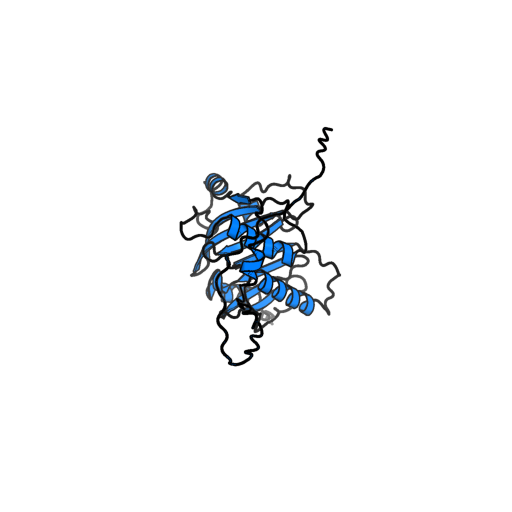A 1 202 ? 1.849 -9.841 -1.153 1.00 91.12 202 CYS A O 1
ATOM 1565 N N . ALA A 1 203 ? 3.965 -10.555 -0.923 1.00 89.44 203 ALA A N 1
ATOM 1566 C CA . ALA A 1 203 ? 3.642 -11.681 -0.053 1.00 89.44 203 ALA A CA 1
ATOM 1567 C C . ALA A 1 203 ? 3.141 -11.238 1.337 1.00 89.44 203 ALA A C 1
ATOM 1569 O O . ALA A 1 203 ? 2.278 -11.902 1.906 1.00 89.44 203 ALA A O 1
ATOM 1570 N N . ALA A 1 204 ? 3.655 -10.129 1.883 1.00 87.38 204 ALA A N 1
ATOM 1571 C CA . ALA A 1 204 ? 3.181 -9.550 3.143 1.00 87.38 204 ALA A CA 1
ATOM 1572 C C . ALA A 1 204 ? 1.761 -8.975 3.022 1.00 87.38 204 ALA A C 1
ATOM 1574 O O . ALA A 1 204 ? 0.945 -9.142 3.922 1.00 87.38 204 ALA A O 1
ATOM 1575 N N . ALA A 1 205 ? 1.476 -8.325 1.892 1.00 90.62 205 ALA A N 1
ATOM 1576 C CA . ALA A 1 205 ? 0.220 -7.641 1.604 1.00 90.62 205 ALA A CA 1
ATOM 1577 C C . ALA A 1 205 ? -0.841 -8.522 0.908 1.00 90.62 205 ALA A C 1
ATOM 1579 O O . ALA A 1 205 ? -1.866 -8.004 0.469 1.00 90.62 205 ALA A O 1
ATOM 1580 N N . GLY A 1 206 ? -0.596 -9.830 0.755 1.00 90.56 206 GLY A N 1
ATOM 1581 C CA . GLY A 1 206 ? -1.535 -10.763 0.115 1.00 90.56 206 GLY A CA 1
ATOM 1582 C C . GLY A 1 206 ? -1.786 -10.508 -1.381 1.00 90.56 206 GLY A C 1
ATOM 1583 O O . GLY A 1 206 ? -2.808 -10.929 -1.912 1.00 90.56 206 GLY A O 1
ATOM 1584 N N . LEU A 1 207 ? -0.876 -9.815 -2.075 1.00 91.25 207 LEU A N 1
ATOM 1585 C CA . LEU A 1 207 ? -1.064 -9.360 -3.463 1.00 91.25 207 LEU A CA 1
ATOM 1586 C C . LEU A 1 207 ? -0.792 -10.435 -4.535 1.00 91.25 207 LEU A C 1
ATOM 1588 O O . LEU A 1 207 ? -1.048 -10.193 -5.714 1.00 91.25 207 LEU A O 1
ATOM 1592 N N . GLY A 1 208 ? -0.289 -11.607 -4.139 1.00 88.75 208 GLY A N 1
ATOM 1593 C CA . GLY A 1 208 ? 0.097 -12.691 -5.049 1.00 88.75 208 GLY A CA 1
ATOM 1594 C C . GLY A 1 208 ? 1.549 -12.602 -5.527 1.00 88.75 208 GLY A C 1
ATOM 1595 O O . GLY A 1 208 ? 2.382 -11.924 -4.922 1.00 88.75 208 GLY A O 1
ATOM 1596 N N . GLU A 1 209 ? 1.858 -13.331 -6.597 1.00 91.81 209 GLU A N 1
ATOM 1597 C CA . GLU A 1 209 ? 3.188 -13.370 -7.210 1.00 91.81 209 GLU A CA 1
ATOM 1598 C C . GLU A 1 209 ? 3.391 -12.240 -8.235 1.00 91.81 209 GLU A C 1
ATOM 1600 O O . GLU A 1 209 ? 2.448 -11.696 -8.814 1.00 91.81 209 GLU A O 1
ATOM 1605 N N . LEU A 1 210 ? 4.660 -11.893 -8.480 1.00 94.75 210 LEU A N 1
ATOM 1606 C CA . LEU A 1 210 ? 5.043 -10.898 -9.484 1.00 94.75 210 LEU A CA 1
ATOM 1607 C C . LEU A 1 210 ? 5.370 -11.555 -10.830 1.00 94.75 210 LEU A C 1
ATOM 1609 O O . LEU A 1 210 ? 6.216 -12.449 -10.917 1.00 94.75 210 LEU A O 1
ATOM 1613 N N . SER A 1 211 ? 4.762 -11.038 -11.896 1.00 95.62 211 SER A N 1
ATOM 1614 C CA . SER A 1 211 ? 5.030 -11.415 -13.288 1.00 95.62 211 SER A CA 1
ATOM 1615 C C . SER A 1 211 ? 5.404 -10.199 -14.148 1.00 95.62 211 SER A C 1
ATOM 1617 O O . SER A 1 211 ? 5.261 -9.056 -13.718 1.00 95.62 211 SER A O 1
ATOM 1619 N N . ASP A 1 212 ? 5.940 -10.435 -15.351 1.00 93.44 212 ASP A N 1
ATOM 1620 C CA . ASP A 1 212 ? 6.365 -9.397 -16.312 1.00 93.44 212 ASP A CA 1
ATOM 1621 C C . ASP A 1 212 ? 7.254 -8.279 -15.725 1.00 93.44 212 ASP A C 1
ATOM 1623 O O . ASP A 1 212 ? 7.168 -7.118 -16.136 1.00 93.44 212 ASP A O 1
ATOM 1627 N N . CYS A 1 213 ? 8.120 -8.641 -14.772 1.00 92.75 213 CYS A N 1
ATOM 1628 C CA . CYS A 1 213 ? 9.027 -7.728 -14.081 1.00 92.75 213 CYS A CA 1
ATOM 1629 C C . CYS A 1 213 ? 9.990 -7.024 -15.053 1.00 92.75 213 CYS A C 1
ATOM 1631 O O . CYS A 1 213 ? 10.783 -7.684 -15.730 1.00 92.75 213 CYS A O 1
ATOM 1633 N N . GLN A 1 214 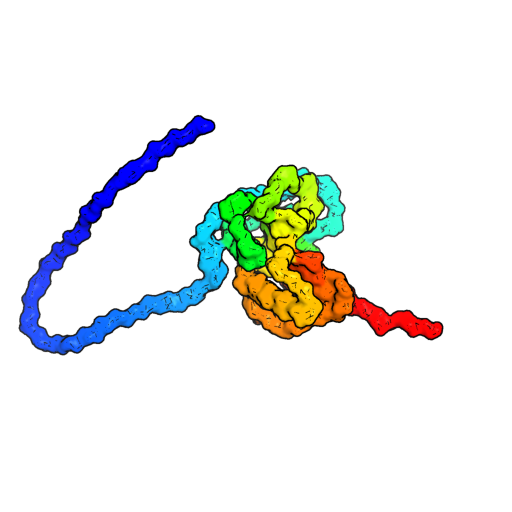? 9.949 -5.692 -15.100 1.00 90.69 214 GLN A N 1
ATOM 1634 C CA . GLN A 1 214 ? 10.780 -4.857 -15.972 1.00 90.69 214 GLN A CA 1
ATOM 1635 C C . GLN A 1 214 ? 11.260 -3.615 -15.221 1.00 90.69 214 GLN A C 1
ATOM 1637 O O . GLN A 1 214 ? 10.456 -2.893 -14.637 1.00 90.69 214 GLN A O 1
ATOM 1642 N N . TYR A 1 215 ? 12.562 -3.346 -15.263 1.00 87.69 215 TYR A N 1
ATOM 1643 C CA . TYR A 1 215 ? 13.117 -2.105 -14.729 1.00 87.69 215 TYR A CA 1
ATOM 1644 C C . TYR A 1 215 ? 12.973 -0.958 -15.729 1.00 87.69 215 TYR A C 1
ATOM 1646 O O . TYR A 1 215 ? 13.116 -1.163 -16.938 1.00 87.69 215 TYR A O 1
ATOM 1654 N N . SER A 1 216 ? 12.739 0.251 -15.220 1.00 83.31 216 SER A N 1
ATOM 1655 C CA . SER A 1 216 ? 12.870 1.473 -16.011 1.00 83.31 216 SER A CA 1
ATOM 1656 C C . SER A 1 216 ? 14.329 1.704 -16.421 1.00 83.31 216 SER A C 1
ATOM 1658 O O . SER A 1 216 ? 15.265 1.108 -15.869 1.00 83.31 216 SER A O 1
ATOM 1660 N N . ALA A 1 217 ? 14.533 2.568 -17.419 1.00 73.62 217 ALA A N 1
ATOM 1661 C CA . ALA A 1 217 ? 15.870 2.961 -17.840 1.00 73.62 217 ALA A CA 1
ATOM 1662 C C . ALA A 1 217 ? 16.621 3.603 -16.662 1.00 73.62 217 ALA A C 1
ATOM 1664 O O . ALA A 1 217 ? 16.113 4.514 -16.013 1.00 73.62 217 ALA A O 1
ATOM 1665 N N . ALA A 1 218 ? 17.831 3.120 -16.382 1.00 60.84 218 ALA A N 1
ATOM 1666 C CA . ALA A 1 218 ? 18.602 3.588 -15.241 1.00 60.84 218 ALA A 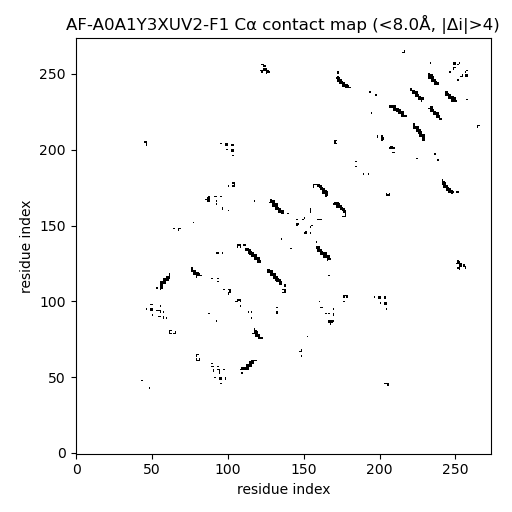CA 1
ATOM 1667 C C . ALA A 1 218 ? 19.165 4.998 -15.481 1.00 60.84 218 ALA A C 1
ATOM 1669 O O . ALA A 1 218 ? 20.217 5.154 -16.108 1.00 60.84 218 ALA A O 1
ATOM 1670 N N . ASP A 1 219 ? 18.522 6.011 -14.902 1.00 57.72 219 ASP A N 1
ATOM 1671 C CA . ASP A 1 219 ? 19.279 7.134 -14.356 1.00 57.72 219 ASP A CA 1
ATOM 1672 C C . ASP A 1 219 ? 19.920 6.738 -13.007 1.00 57.72 219 ASP A C 1
ATOM 1674 O O . ASP A 1 219 ? 19.719 5.637 -12.482 1.00 57.72 219 ASP A O 1
ATOM 1678 N N . SER A 1 220 ? 20.800 7.591 -12.483 1.00 53.16 220 SER A N 1
ATOM 1679 C CA . SER A 1 220 ? 21.630 7.248 -11.325 1.00 53.16 220 SER A CA 1
ATOM 1680 C C . SER A 1 220 ? 20.955 7.447 -9.963 1.00 53.16 220 SER A C 1
ATOM 1682 O O . SER A 1 220 ? 21.635 7.247 -8.957 1.00 53.16 220 SER A O 1
ATOM 1684 N N . PHE A 1 221 ? 19.689 7.881 -9.902 1.00 51.50 221 PHE A N 1
ATOM 1685 C CA . PHE A 1 221 ? 19.038 8.257 -8.640 1.00 51.50 221 PHE A CA 1
ATOM 1686 C C . PHE A 1 221 ? 17.606 7.742 -8.460 1.00 51.50 221 PHE A C 1
ATOM 1688 O O . PHE A 1 221 ? 17.234 7.511 -7.313 1.00 51.50 221 PHE A O 1
ATOM 1695 N N . THR A 1 222 ? 16.843 7.529 -9.535 1.00 65.56 222 THR A N 1
ATOM 1696 C CA . THR A 1 222 ? 15.424 7.140 -9.477 1.00 65.56 222 THR A CA 1
ATOM 1697 C C . THR A 1 222 ? 15.127 6.026 -10.490 1.00 65.56 222 THR A C 1
ATOM 1699 O O . THR A 1 222 ? 14.751 6.284 -11.631 1.00 65.56 222 THR A O 1
ATOM 1702 N N . GLN A 1 223 ? 15.321 4.760 -10.097 1.00 79.56 223 GLN A N 1
ATOM 1703 C CA . GLN A 1 223 ? 14.933 3.599 -10.917 1.00 79.56 223 GLN A CA 1
ATOM 1704 C C . GLN A 1 223 ? 13.563 3.080 -10.455 1.00 79.56 223 GLN A C 1
ATOM 1706 O O . GLN A 1 223 ? 13.281 3.069 -9.260 1.00 79.56 223 GLN A O 1
ATOM 1711 N N . SER A 1 224 ? 12.734 2.599 -11.378 1.00 87.69 224 SER A N 1
ATOM 1712 C CA . SER A 1 224 ? 11.471 1.916 -11.077 1.00 87.69 224 SER A CA 1
ATOM 1713 C C . SER A 1 224 ? 11.559 0.435 -11.439 1.00 87.69 224 SER A C 1
ATOM 1715 O O . SER A 1 224 ? 12.238 0.063 -12.397 1.00 87.69 224 SER A O 1
ATOM 1717 N N . LEU A 1 225 ? 10.821 -0.410 -10.722 1.00 89.94 225 LEU A N 1
ATOM 1718 C CA . LEU A 1 225 ? 10.482 -1.775 -11.126 1.00 89.94 225 LEU A CA 1
ATOM 1719 C C . LEU A 1 225 ? 8.979 -1.845 -11.413 1.00 89.94 225 LEU A C 1
ATOM 1721 O O . LEU A 1 225 ? 8.169 -1.662 -10.511 1.00 89.94 225 LEU A O 1
ATOM 1725 N N . TRP A 1 226 ? 8.609 -2.162 -12.648 1.00 93.94 226 TRP A N 1
ATOM 1726 C CA . TRP A 1 226 ? 7.240 -2.495 -13.035 1.00 93.94 226 TRP A CA 1
ATOM 1727 C C . TRP A 1 226 ? 6.996 -3.992 -12.966 1.00 93.94 226 TRP A C 1
ATOM 1729 O O . TRP A 1 226 ? 7.869 -4.772 -13.342 1.00 93.94 226 TRP A O 1
ATOM 1739 N N . ALA A 1 227 ? 5.785 -4.390 -12.588 1.00 95.69 227 ALA A N 1
ATOM 1740 C CA . ALA A 1 227 ? 5.331 -5.776 -12.651 1.00 95.69 227 ALA A CA 1
ATOM 1741 C C . ALA A 1 227 ? 3.812 -5.865 -12.899 1.00 95.69 227 ALA A C 1
ATOM 1743 O O . ALA A 1 227 ? 3.099 -4.855 -12.916 1.00 95.69 227 ALA A O 1
ATOM 1744 N N . THR A 1 228 ? 3.323 -7.086 -13.100 1.00 96.94 228 THR A N 1
ATOM 1745 C CA . THR A 1 228 ? 1.898 -7.439 -13.145 1.00 96.94 228 THR A CA 1
ATOM 1746 C C . THR A 1 228 ? 1.592 -8.424 -12.011 1.00 96.94 228 THR A C 1
ATOM 1748 O O . THR A 1 228 ? 2.307 -9.421 -11.865 1.00 96.94 228 THR A O 1
ATOM 1751 N N . LEU A 1 229 ? 0.543 -8.158 -11.229 1.00 95.56 229 LEU A N 1
ATOM 1752 C CA . LEU A 1 229 ? 0.015 -9.071 -10.204 1.00 95.56 229 LEU A CA 1
ATOM 1753 C C . LEU A 1 229 ? -0.851 -10.181 -10.825 1.00 95.56 229 LEU A C 1
ATOM 1755 O O . LEU A 1 229 ? -1.359 -10.037 -11.938 1.00 95.56 229 LEU A O 1
ATOM 1759 N N . ASP A 1 230 ? -1.100 -11.259 -10.076 1.00 90.94 230 ASP A N 1
ATOM 1760 C CA . ASP A 1 230 ? -1.938 -12.396 -10.507 1.00 90.94 230 ASP A CA 1
ATOM 1761 C C . ASP A 1 230 ? -3.377 -12.006 -10.912 1.00 90.94 230 ASP A C 1
ATOM 1763 O O . ASP A 1 230 ? -4.012 -12.689 -11.719 1.00 90.94 230 ASP A O 1
ATOM 1767 N N . ASN A 1 231 ? -3.907 -10.901 -10.375 1.00 90.69 231 ASN A N 1
ATOM 1768 C CA . ASN A 1 231 ? -5.228 -10.369 -10.729 1.00 90.69 231 ASN A CA 1
ATOM 1769 C C . ASN A 1 231 ? -5.233 -9.519 -12.023 1.00 90.69 231 ASN A C 1
ATOM 1771 O O . ASN A 1 231 ? -6.304 -9.106 -12.470 1.00 90.69 231 ASN A O 1
ATOM 1775 N N . GLY A 1 232 ? -4.065 -9.274 -12.626 1.00 94.31 232 GLY A N 1
ATOM 1776 C CA . GLY A 1 232 ? -3.879 -8.442 -13.816 1.00 94.31 232 GLY A CA 1
ATOM 1777 C C . GLY A 1 232 ? -3.574 -6.964 -13.543 1.00 94.31 232 GLY A C 1
ATOM 1778 O O . GLY A 1 232 ? -3.342 -6.228 -14.504 1.00 94.31 232 GLY A O 1
ATOM 1779 N N . ASP A 1 233 ? -3.544 -6.522 -12.281 1.00 95.38 233 ASP A N 1
ATOM 1780 C CA . ASP A 1 233 ? -3.163 -5.150 -11.928 1.00 95.38 233 ASP A CA 1
ATOM 1781 C C . ASP A 1 233 ? -1.697 -4.878 -12.308 1.00 95.38 233 ASP A C 1
ATOM 1783 O O . ASP A 1 233 ? -0.800 -5.689 -12.052 1.00 95.38 233 ASP A O 1
ATOM 1787 N N . ARG A 1 234 ? -1.437 -3.701 -12.884 1.00 96.44 234 ARG A N 1
ATOM 1788 C CA . ARG A 1 234 ? -0.085 -3.179 -13.107 1.00 96.44 234 ARG A CA 1
ATOM 1789 C C . ARG A 1 234 ? 0.369 -2.403 -11.880 1.00 96.44 234 ARG A C 1
ATOM 1791 O O . ARG A 1 234 ? -0.305 -1.470 -11.440 1.00 96.44 234 ARG A O 1
ATOM 1798 N N . VAL A 1 235 ? 1.542 -2.775 -11.381 1.00 95.69 235 VAL A N 1
ATOM 1799 C CA . VAL A 1 235 ? 2.174 -2.180 -10.201 1.00 95.69 235 VAL A CA 1
ATOM 1800 C C . VAL A 1 235 ? 3.533 -1.591 -10.555 1.00 95.69 235 VAL A C 1
ATOM 1802 O O . VAL A 1 235 ? 4.211 -2.082 -11.465 1.00 95.69 235 VAL A O 1
ATOM 1805 N N . VAL A 1 236 ? 3.942 -0.570 -9.807 1.00 93.00 236 VAL A N 1
ATOM 1806 C CA . VAL A 1 236 ? 5.287 0.007 -9.865 1.00 93.00 236 VAL A CA 1
ATOM 1807 C C . VAL A 1 236 ? 5.881 0.112 -8.463 1.00 93.00 236 VAL A C 1
ATOM 1809 O O . VAL A 1 236 ? 5.176 0.349 -7.485 1.00 93.00 236 VAL A O 1
ATOM 1812 N N . PHE A 1 237 ? 7.190 -0.088 -8.372 1.00 90.56 237 PHE A N 1
ATOM 1813 C CA . PHE A 1 237 ? 7.989 0.115 -7.174 1.00 90.56 237 PHE A CA 1
ATOM 1814 C C . PHE A 1 237 ? 9.068 1.152 -7.490 1.00 90.56 237 PHE A C 1
ATOM 1816 O O . PHE A 1 237 ? 9.872 0.906 -8.391 1.00 90.56 237 PHE A O 1
ATOM 1823 N N . HIS A 1 238 ? 9.119 2.276 -6.774 1.00 85.62 238 HIS A N 1
ATOM 1824 C CA . HIS A 1 238 ? 10.162 3.292 -6.978 1.00 85.62 238 HIS A CA 1
ATOM 1825 C C . HIS A 1 238 ? 11.313 3.090 -5.983 1.00 85.62 238 HIS A C 1
ATOM 1827 O O . HIS A 1 238 ? 11.095 2.795 -4.803 1.00 85.62 238 HIS A O 1
ATOM 1833 N N . LEU A 1 239 ? 12.546 3.191 -6.484 1.00 78.62 239 LEU A N 1
ATOM 1834 C CA . LEU A 1 239 ? 13.765 2.695 -5.838 1.00 78.62 239 LEU A CA 1
ATOM 1835 C C . LEU A 1 239 ? 14.715 3.851 -5.476 1.00 78.62 239 LEU A C 1
ATOM 1837 O O . LEU A 1 239 ? 15.864 3.901 -5.922 1.00 78.62 239 LEU A O 1
ATOM 1841 N N . ASP A 1 240 ? 14.234 4.766 -4.638 1.00 69.00 240 ASP A N 1
ATOM 1842 C CA . ASP A 1 240 ? 14.956 5.970 -4.214 1.00 69.00 240 ASP A CA 1
ATOM 1843 C C . ASP A 1 240 ? 15.742 5.690 -2.925 1.00 69.00 240 ASP A C 1
ATOM 1845 O O . ASP A 1 240 ? 15.195 5.788 -1.828 1.00 69.00 240 ASP A O 1
ATOM 1849 N N . GLN A 1 241 ? 17.029 5.329 -3.016 1.00 59.38 241 GLN A N 1
ATOM 1850 C CA . GLN A 1 241 ? 17.821 4.924 -1.838 1.00 59.38 241 GLN A CA 1
ATOM 1851 C C . GLN A 1 241 ? 17.702 5.919 -0.657 1.00 59.38 241 GLN A C 1
ATOM 1853 O O . GLN A 1 241 ? 18.079 7.083 -0.815 1.00 59.38 241 GLN A O 1
ATOM 1858 N N . PRO A 1 242 ? 17.275 5.489 0.555 1.00 60.06 242 PRO A N 1
ATOM 1859 C CA . PRO A 1 242 ? 17.027 4.111 1.017 1.00 60.06 242 PRO A CA 1
ATOM 1860 C C . PRO A 1 242 ? 15.553 3.639 0.945 1.00 60.06 242 PRO A C 1
ATOM 1862 O O . PRO A 1 242 ? 15.239 2.519 1.344 1.00 60.06 242 PRO A O 1
ATOM 1865 N N . VAL A 1 243 ? 14.634 4.486 0.496 1.00 69.56 243 VAL A N 1
ATOM 1866 C CA . VAL A 1 243 ? 13.188 4.238 0.468 1.00 69.56 243 VAL A CA 1
ATOM 1867 C C . VAL A 1 243 ? 12.827 3.200 -0.604 1.00 69.56 243 VAL A C 1
ATOM 1869 O O . VAL A 1 243 ? 13.463 3.097 -1.653 1.00 69.56 243 VAL A O 1
ATOM 1872 N N . LEU A 1 244 ? 11.793 2.408 -0.318 1.00 75.06 244 LEU A N 1
ATOM 1873 C CA . LEU A 1 244 ? 11.004 1.711 -1.331 1.00 75.06 244 LEU A CA 1
ATOM 1874 C C . LEU A 1 244 ? 9.588 2.263 -1.224 1.00 75.06 244 LEU A C 1
ATOM 1876 O O . LEU A 1 244 ? 8.995 2.201 -0.144 1.00 75.06 244 LEU A O 1
ATOM 1880 N N . THR A 1 245 ? 9.052 2.782 -2.322 1.00 85.75 245 THR A N 1
ATOM 1881 C CA . THR A 1 245 ? 7.610 3.014 -2.436 1.00 85.75 245 THR A CA 1
ATOM 1882 C C . THR A 1 245 ? 7.007 2.003 -3.398 1.00 85.75 245 THR A C 1
ATOM 1884 O O . THR A 1 245 ? 7.693 1.476 -4.277 1.00 85.75 245 THR A O 1
ATOM 1887 N N . PHE A 1 246 ? 5.731 1.697 -3.207 1.00 91.81 246 PHE A N 1
ATOM 1888 C CA . PHE A 1 246 ? 4.956 0.796 -4.052 1.00 91.81 246 PHE A CA 1
ATOM 1889 C C . PHE A 1 246 ? 3.632 1.457 -4.414 1.00 91.81 246 PHE A C 1
ATOM 1891 O O . PHE A 1 246 ? 2.996 2.076 -3.563 1.00 91.81 246 PHE A O 1
ATOM 1898 N N . GLU A 1 247 ? 3.209 1.272 -5.660 1.00 93.31 247 GLU A N 1
ATOM 1899 C CA . GLU A 1 247 ? 1.943 1.763 -6.176 1.00 93.31 247 GLU A CA 1
ATOM 1900 C C . GLU A 1 247 ? 1.221 0.683 -6.995 1.00 93.31 247 GLU A C 1
ATOM 1902 O O . GLU A 1 247 ? 1.741 0.196 -8.004 1.00 93.31 247 GLU A O 1
ATOM 1907 N N . ASN A 1 248 ? -0.022 0.362 -6.627 1.00 95.56 248 ASN A N 1
ATOM 1908 C CA . ASN A 1 248 ? -0.949 -0.344 -7.507 1.00 95.56 248 ASN A CA 1
ATOM 1909 C C . ASN A 1 248 ? -1.656 0.659 -8.427 1.00 95.56 248 ASN A C 1
ATOM 1911 O O . ASN A 1 248 ? -2.788 1.083 -8.185 1.00 95.56 248 ASN A O 1
ATOM 1915 N N . ALA A 1 249 ? -0.955 1.036 -9.498 1.00 94.25 249 ALA A N 1
ATOM 1916 C CA . ALA A 1 249 ? -1.402 2.029 -10.467 1.00 94.25 249 ALA A CA 1
ATOM 1917 C C . ALA A 1 249 ? -2.766 1.678 -11.093 1.00 94.25 249 ALA A C 1
ATOM 1919 O O . ALA A 1 249 ? -3.614 2.560 -11.247 1.00 94.25 249 ALA A O 1
ATOM 1920 N N . THR A 1 250 ? -3.012 0.400 -11.415 1.00 95.12 250 THR A N 1
ATOM 1921 C CA . THR A 1 250 ? -4.307 -0.041 -11.964 1.00 95.12 250 THR A CA 1
ATOM 1922 C C . THR A 1 250 ? -5.442 0.101 -10.952 1.00 95.12 250 THR A C 1
ATOM 1924 O O . THR A 1 250 ? -6.492 0.634 -11.308 1.00 95.12 250 THR A O 1
ATOM 1927 N N . ALA A 1 251 ? -5.244 -0.313 -9.698 1.00 93.81 251 ALA A N 1
ATOM 1928 C CA . ALA A 1 251 ? -6.267 -0.171 -8.664 1.00 93.81 251 ALA A CA 1
ATOM 1929 C C . ALA A 1 251 ? -6.526 1.296 -8.285 1.00 93.81 251 ALA A C 1
ATOM 1931 O O . ALA A 1 251 ? -7.667 1.664 -8.015 1.00 93.81 251 ALA A O 1
ATOM 1932 N N . MET A 1 252 ? -5.494 2.146 -8.281 1.00 91.00 252 MET A N 1
ATOM 1933 C CA . MET A 1 252 ? -5.647 3.544 -7.874 1.00 91.00 252 MET A CA 1
ATOM 1934 C C . MET A 1 252 ? -6.229 4.465 -8.944 1.00 91.00 252 MET A C 1
ATOM 1936 O O . MET A 1 252 ? -6.967 5.381 -8.593 1.00 91.00 252 MET A O 1
ATOM 1940 N N . GLY A 1 253 ? -5.923 4.255 -10.226 1.00 91.00 253 GLY A N 1
ATOM 1941 C CA . GLY A 1 253 ? -6.390 5.149 -11.294 1.00 91.00 253 GLY A CA 1
ATOM 1942 C C . GLY A 1 253 ? -6.455 4.512 -12.679 1.00 91.00 253 GLY A C 1
ATOM 1943 O O . GLY A 1 253 ? -6.256 5.199 -13.684 1.00 91.00 253 GLY A O 1
ATOM 1944 N N . GLY A 1 254 ? -6.690 3.199 -12.737 1.00 93.19 254 GLY A N 1
ATOM 1945 C CA . GLY A 1 254 ? -6.975 2.475 -13.970 1.00 93.19 254 GLY A CA 1
ATOM 1946 C C . GLY A 1 254 ? 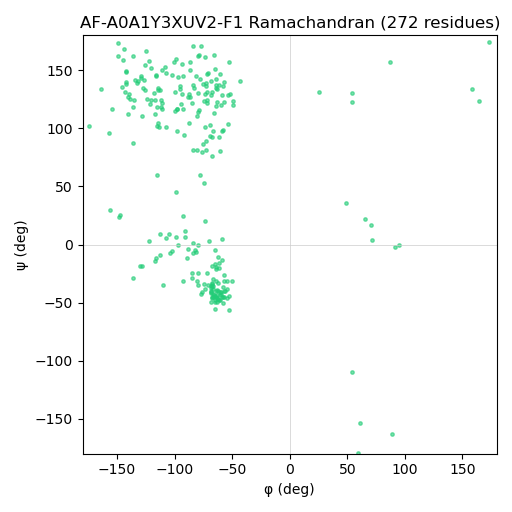-5.847 2.543 -15.000 1.00 93.19 254 GLY A C 1
ATOM 1947 O O . GLY A 1 254 ? -4.670 2.727 -14.682 1.00 93.19 254 GLY A O 1
ATOM 1948 N N . GLN A 1 255 ? -6.211 2.409 -16.278 1.00 93.12 255 GLN A N 1
ATOM 1949 C CA . GLN A 1 255 ? -5.244 2.543 -17.371 1.00 93.12 255 GLN A CA 1
ATOM 1950 C C . GLN A 1 255 ? -4.706 3.980 -17.480 1.00 93.12 255 GLN A C 1
ATOM 1952 O O . GLN A 1 255 ? -3.555 4.167 -17.862 1.00 93.12 255 GLN A O 1
ATOM 1957 N N . GLY A 1 256 ? -5.498 4.991 -17.094 1.00 90.94 256 GLY A N 1
ATOM 1958 C CA . GLY A 1 256 ? -5.076 6.393 -17.119 1.00 90.94 256 GLY A CA 1
ATOM 1959 C C . GLY A 1 256 ? -3.852 6.661 -16.239 1.00 90.94 256 GLY A C 1
ATOM 1960 O O . GLY A 1 256 ? -2.916 7.331 -16.679 1.00 90.94 256 GLY A O 1
ATOM 1961 N N . ARG A 1 257 ? -3.816 6.081 -15.031 1.00 91.38 257 ARG A N 1
ATOM 1962 C CA . ARG A 1 257 ? -2.665 6.165 -14.119 1.00 91.38 257 ARG A CA 1
ATOM 1963 C C . ARG A 1 257 ? -1.448 5.421 -14.660 1.00 91.38 257 ARG A C 1
ATOM 1965 O O . ARG A 1 257 ? -0.356 5.985 -14.647 1.00 91.38 257 ARG A O 1
ATOM 1972 N N . VAL A 1 258 ? -1.640 4.206 -15.180 1.00 92.06 258 VAL A N 1
ATOM 1973 C CA . VAL A 1 258 ? -0.567 3.401 -15.792 1.00 92.06 258 VAL A CA 1
ATOM 1974 C C . VAL A 1 258 ? 0.086 4.153 -16.958 1.00 92.06 258 VAL A C 1
ATOM 1976 O O . VAL A 1 258 ? 1.305 4.316 -16.976 1.00 92.06 258 VAL A O 1
ATOM 1979 N N . ASP A 1 259 ? -0.713 4.682 -17.889 1.00 90.75 259 ASP A N 1
ATOM 1980 C CA . ASP A 1 259 ? -0.222 5.440 -19.046 1.00 90.75 259 ASP A CA 1
ATOM 1981 C C . ASP A 1 259 ? 0.503 6.730 -18.625 1.00 90.75 259 ASP A C 1
ATOM 1983 O O . ASP A 1 259 ? 1.520 7.100 -19.217 1.00 90.75 259 ASP A O 1
ATOM 1987 N N . ALA A 1 260 ? 0.001 7.424 -17.596 1.00 87.56 260 ALA A N 1
ATOM 1988 C CA . ALA A 1 260 ? 0.602 8.657 -17.093 1.00 87.56 260 ALA A CA 1
ATOM 1989 C C . ALA A 1 260 ? 1.961 8.428 -16.414 1.00 87.56 260 ALA A C 1
ATOM 1991 O O . ALA A 1 260 ? 2.884 9.213 -16.633 1.00 87.56 260 ALA A O 1
ATOM 1992 N N . LEU A 1 261 ? 2.098 7.358 -15.626 1.00 86.62 261 LEU A N 1
ATOM 1993 C CA . LEU A 1 261 ? 3.359 6.987 -14.981 1.00 86.62 261 LEU A CA 1
ATOM 1994 C C . LEU A 1 261 ? 4.397 6.521 -16.010 1.00 86.62 261 LEU A C 1
ATOM 1996 O O . LEU A 1 261 ? 5.496 7.071 -16.051 1.00 86.62 261 LEU A O 1
ATOM 2000 N N . LEU A 1 262 ? 4.030 5.603 -16.914 1.00 85.62 262 LEU A N 1
ATOM 2001 C CA . LEU A 1 262 ? 4.925 5.131 -17.980 1.00 85.62 262 LEU A CA 1
ATOM 2002 C C . LEU A 1 262 ? 5.419 6.277 -18.875 1.00 85.62 262 LEU A C 1
ATOM 2004 O O . LEU A 1 262 ? 6.580 6.297 -19.279 1.00 85.62 262 LEU A O 1
ATOM 2008 N N . LYS A 1 263 ? 4.569 7.273 -19.152 1.00 80.88 263 LYS A N 1
ATOM 2009 C CA . LYS A 1 263 ? 4.964 8.468 -19.909 1.00 80.88 263 LYS A CA 1
ATOM 2010 C C . LYS A 1 263 ? 6.031 9.311 -19.199 1.00 80.88 263 LYS A C 1
ATOM 2012 O O . LYS A 1 263 ? 6.822 9.950 -19.884 1.00 80.88 263 LYS A O 1
ATOM 2017 N N . ASN A 1 264 ? 6.044 9.340 -17.867 1.00 68.81 264 ASN A N 1
ATOM 2018 C CA . ASN A 1 264 ? 7.031 10.105 -17.100 1.00 68.81 264 ASN A CA 1
ATOM 2019 C C . ASN A 1 264 ? 8.380 9.375 -16.984 1.00 68.81 264 ASN A C 1
ATOM 2021 O O . ASN A 1 264 ? 9.402 10.033 -16.821 1.00 68.81 264 ASN A O 1
ATOM 2025 N N . GLU A 1 265 ? 8.394 8.044 -17.102 1.00 65.69 265 GLU A N 1
ATOM 2026 C CA . GLU A 1 265 ? 9.628 7.243 -17.106 1.00 65.69 265 GLU A CA 1
ATOM 2027 C C . GLU A 1 265 ? 10.291 7.145 -18.484 1.00 65.69 265 GLU A C 1
ATOM 2029 O O . GLU A 1 265 ? 11.505 6.960 -18.582 1.00 65.69 265 GLU A O 1
ATOM 2034 N N . ILE A 1 266 ? 9.521 7.312 -19.563 1.00 53.84 266 ILE A N 1
ATOM 2035 C CA . ILE A 1 266 ? 10.075 7.524 -20.902 1.00 53.84 266 ILE A CA 1
ATOM 2036 C C . ILE A 1 266 ? 10.566 8.975 -20.984 1.00 53.84 266 ILE A C 1
ATOM 2038 O O . ILE A 1 266 ? 9.912 9.854 -21.550 1.00 53.84 266 ILE A O 1
ATOM 2042 N N . VAL A 1 267 ? 11.754 9.222 -20.426 1.00 45.41 267 VAL A N 1
ATOM 2043 C CA . VAL A 1 267 ? 12.546 10.403 -20.783 1.00 45.41 267 VAL A CA 1
ATOM 2044 C C . VAL A 1 267 ? 12.782 10.347 -22.292 1.00 45.41 267 VAL A C 1
ATOM 2046 O O . VAL A 1 267 ? 13.290 9.357 -22.817 1.00 45.41 267 VAL A O 1
ATOM 2049 N N . ASP A 1 268 ? 12.355 11.397 -22.992 1.00 38.03 268 ASP A N 1
ATOM 2050 C CA . ASP A 1 268 ? 12.368 11.466 -24.452 1.00 38.03 268 ASP A CA 1
ATOM 2051 C C . ASP A 1 268 ? 13.810 11.477 -24.987 1.00 38.03 268 ASP A C 1
ATOM 2053 O O . ASP A 1 268 ? 14.475 12.517 -25.039 1.00 38.03 268 ASP A O 1
ATOM 2057 N N . ASP A 1 269 ? 14.289 10.302 -25.398 1.00 37.88 269 ASP A N 1
ATOM 2058 C CA . ASP A 1 269 ? 15.587 10.064 -26.042 1.00 37.88 269 ASP A CA 1
ATOM 2059 C C . ASP A 1 269 ? 15.546 10.570 -27.512 1.00 37.88 269 ASP A C 1
ATOM 2061 O O . ASP A 1 269 ? 15.780 9.846 -28.483 1.00 37.88 269 ASP A O 1
ATOM 2065 N N . GLY A 1 270 ? 15.147 11.839 -27.681 1.00 34.78 270 GLY A N 1
ATOM 2066 C CA . GLY A 1 270 ? 14.529 12.369 -28.904 1.00 34.78 270 GLY A CA 1
ATOM 2067 C C . GLY A 1 270 ? 14.827 13.843 -29.216 1.00 34.78 270 GLY A C 1
ATOM 2068 O O . GLY A 1 270 ? 14.060 14.491 -29.926 1.00 34.78 270 GLY A O 1
ATOM 2069 N N . GLY A 1 271 ? 15.937 14.397 -28.706 1.00 27.98 271 GLY A N 1
ATOM 2070 C CA . GLY A 1 271 ? 16.179 15.853 -28.685 1.00 27.98 271 GLY A CA 1
ATOM 2071 C C . GLY A 1 271 ? 17.430 16.416 -29.379 1.00 27.98 271 GLY A C 1
ATOM 2072 O O . GLY A 1 271 ? 17.642 17.627 -29.314 1.00 27.98 271 GLY A O 1
ATOM 2073 N N . MET A 1 272 ? 18.269 15.613 -30.048 1.00 34.84 272 MET A N 1
ATOM 2074 C CA . MET A 1 272 ? 19.403 16.137 -30.839 1.00 34.84 272 MET A CA 1
ATOM 2075 C C . MET A 1 272 ? 18.906 16.815 -32.130 1.00 34.84 272 MET A C 1
ATOM 2077 O O . MET A 1 272 ? 18.926 16.219 -33.209 1.00 34.84 272 MET A O 1
ATOM 2081 N N . MET A 1 273 ? 18.469 18.075 -32.031 1.00 32.12 273 MET A N 1
ATOM 2082 C CA . MET A 1 273 ? 18.312 18.932 -33.209 1.00 32.12 273 MET A CA 1
ATOM 2083 C C . MET A 1 273 ? 19.682 19.360 -33.755 1.00 32.12 273 MET A C 1
ATOM 2085 O O . MET A 1 273 ? 20.595 19.684 -32.995 1.00 32.12 273 MET A O 1
ATOM 2089 N N . GLN A 1 274 ? 19.789 19.296 -35.084 1.00 33.03 274 GLN A N 1
ATOM 2090 C CA . GLN A 1 274 ? 20.992 19.520 -35.899 1.00 33.03 274 GLN A CA 1
ATOM 2091 C C . GLN A 1 274 ? 21.403 20.996 -35.985 1.00 33.03 274 GLN A C 1
ATOM 2093 O O . GLN A 1 274 ? 20.495 21.858 -35.962 1.00 33.03 274 GLN A O 1
#

Nearest PDB structures (foldseek):
  6dk8-assembly4_G  TM=2.990E-01  e=2.044E+00  Pseudomonas aeruginosa
  7vh6-assembly1_A  TM=4.596E-01  e=9.052E+00  Saccharomyces cerevisiae S288C
  6dk7-assembly1_B  TM=2.983E-01  e=7.572E+00  Pseudomonas aeruginosa

Solvent-accessible surface area (backbone atoms only — not comparable to full-atom values): 16735 Å² total; per-residue (Å²): 141,85,86,81,88,83,80,88,86,84,90,84,92,89,86,88,85,86,83,89,80,87,88,83,95,77,92,79,80,91,76,84,76,70,82,76,75,78,71,77,79,71,82,63,52,74,59,65,62,53,50,72,76,61,91,62,48,70,44,80,44,31,68,60,53,48,72,72,44,91,77,69,58,100,78,60,58,77,40,65,38,84,88,58,95,72,40,58,52,70,65,60,50,47,25,50,45,47,44,32,48,33,63,74,65,70,50,78,59,85,88,41,61,32,42,34,35,34,25,44,37,66,32,85,90,30,74,48,56,32,26,42,39,36,34,65,43,81,89,57,75,74,89,70,66,70,88,44,75,66,38,59,78,61,48,55,53,90,48,29,35,37,36,32,23,35,34,62,77,62,44,68,39,36,38,42,39,56,42,79,67,96,60,87,80,45,83,97,46,38,65,65,56,51,53,54,48,53,48,51,48,25,59,50,50,69,54,53,60,80,37,83,74,42,68,50,75,78,57,98,63,65,32,37,41,35,32,30,33,76,88,68,42,43,32,41,31,44,49,41,85,58,33,47,36,38,36,29,30,33,80,52,9,34,69,60,37,44,54,55,53,54,55,68,66,56,68,77,94,78,72,90,77,130

Sequence (274 aa):
MNRRTLAFSLAATLALTGFSACSAPGKTPVAVNDPVSAAANTTADPVDQLVNHYDYSYQDVTQELFELSPSTDPIDQFLPAPREENFLSEQELTNLAAAIFEKDTGLDFSQQQFELVFHRQTWFDVTNDLVDVTAYLPGCDETQEPKTLTDYANGNPTLTVSAQLDATTGRLLSYSGSFTPQQPVTDDTRETVYLERAKALCAAAGLGELSDCQYSAADSFTQSLWATLDNGDRVVFHLDQPVLTFENATAMGGQGRVDALLKNEIVDDGGMMQ